Protein AF-A0A1F2QM36-F1 (afdb_monomer_lite)

Secondary structure (DSSP, 8-state):
--SHHHHTHHHHHHHH-SSHHHHHHHHHHTGGGS-GGG--HHHHHHHHHHHHHHHH-S-S-HHHHHHHHHHHHHHHHHSTHHHHHHHHHHHHHHHHHHHHHTTPPEEEEETTEEEEEEEETTTTEEEEEEE--------S---HHHHHHHHHHHHHHHHHHHGGGEEE-TTT--EEE--TT--SSSHHHHHHHHHHHHHHH-HHHHHHHHHHHHHHHHHHHH-TT-------------

Foldseek 3Di:
DQDPLVVCLVVLCVCCDQDLLSVQQCLQPPLLPDPLVPDDDVRLVNSLSSLQLLLQRPDPDPVSSVVSSVVVVVQCVVDVLSSVCSVLLNVLSNVQQVCLLVQHWRWQDQPFWIKIKGADPVLQFIAIDTDDDDDDDPPDDDDSSVSSNSSSVSCCVSCNVQRRQFGAAPQPRGTGGDDPPDRHRDPVSVVVVVVVVVCVVCVVVVVVVVVVVVLVVCCVVPNVPDDDDDPDDDPPDD

Radius of gyration: 25.57 Å; chains: 1; bounding box: 72×45×66 Å

Sequence (238 aa):
MPEVAMRDLAGMIRRVGRTSKTQARWLVEQFARKDVFGLFGEELTRAGWELAVFLAADTDDDKLLMKRLAGLRRVARRSNVINIVCDECWRPVTNGLKNMVGKRGWRVWIPESAFIGRWSDTSRTFSWRAEEEGPWDFSGGFDRGQFVDMFHRRIYETLGKEASRLRICLECRRPFIANGRQQYCRRACSQTRRTRDWRRRHPAKVRTARRAAYERQMQKQHGAKVKVQRRSGESVVQ

Structure (mmCIF, N/CA/C/O backbone):
data_AF-A0A1F2QM36-F1
#
_entry.id   AF-A0A1F2QM36-F1
#
loop_
_atom_site.group_PDB
_atom_site.id
_atom_site.type_symbol
_atom_site.label_atom_id
_atom_site.label_alt_id
_atom_site.label_comp_id
_atom_site.label_asym_id
_atom_site.label_entity_id
_atom_site.label_seq_id
_atom_site.pdbx_PDB_ins_code
_atom_site.Cartn_x
_atom_site.Cartn_y
_atom_site.Cartn_z
_atom_site.occupancy
_atom_site.B_iso_or_equiv
_atom_site.auth_seq_id
_atom_site.auth_comp_id
_atom_site.auth_asym_id
_atom_site.auth_atom_id
_atom_site.pdbx_PDB_model_num
ATOM 1 N N . MET A 1 1 ? 1.676 17.601 -24.522 1.00 53.75 1 MET A N 1
ATOM 2 C CA . MET A 1 1 ? 1.684 17.964 -23.085 1.00 53.75 1 MET A CA 1
ATOM 3 C C . MET A 1 1 ? 2.502 16.961 -22.267 1.00 53.75 1 MET A C 1
ATOM 5 O O . MET A 1 1 ? 2.153 15.789 -22.306 1.00 53.75 1 MET A O 1
ATOM 9 N N . PRO A 1 2 ? 3.622 17.363 -21.618 1.00 51.28 2 PRO A N 1
ATOM 10 C CA . PRO A 1 2 ? 4.131 16.631 -20.440 1.00 51.28 2 PRO A CA 1
ATOM 11 C C . PRO A 1 2 ? 4.951 17.488 -19.430 1.00 51.28 2 PRO A C 1
ATOM 13 O O . PRO A 1 2 ? 5.899 16.980 -18.835 1.00 51.28 2 PRO A O 1
ATOM 16 N N . GLU A 1 3 ? 4.688 18.790 -19.269 1.00 52.28 3 GLU A N 1
ATOM 17 C CA . GLU A 1 3 ? 5.466 19.635 -18.332 1.00 52.28 3 GLU A CA 1
ATOM 18 C C . GLU A 1 3 ? 4.878 19.705 -16.922 1.00 52.28 3 GLU A C 1
ATOM 20 O O . GLU A 1 3 ? 5.629 19.678 -15.951 1.00 52.28 3 GLU A O 1
ATOM 25 N N . VAL A 1 4 ? 3.550 19.724 -16.786 1.00 52.81 4 VAL A N 1
ATOM 26 C CA . VAL A 1 4 ? 2.881 19.910 -15.487 1.00 52.81 4 VAL A CA 1
ATOM 27 C C . VAL A 1 4 ? 3.151 18.744 -14.530 1.00 52.81 4 VAL A C 1
ATOM 29 O O . VAL A 1 4 ? 3.488 18.970 -13.372 1.00 52.81 4 VAL A O 1
ATOM 32 N N . ALA A 1 5 ? 3.116 17.498 -15.014 1.00 56.56 5 ALA A N 1
ATOM 33 C CA . ALA A 1 5 ? 3.452 16.336 -14.189 1.00 56.56 5 ALA A CA 1
ATOM 34 C C . ALA A 1 5 ? 4.926 16.351 -13.740 1.00 56.56 5 ALA A C 1
ATOM 36 O O . ALA A 1 5 ? 5.227 16.041 -12.594 1.00 56.56 5 ALA A O 1
ATOM 37 N N . MET A 1 6 ? 5.851 16.794 -14.595 1.00 61.72 6 MET A N 1
ATOM 38 C CA . MET A 1 6 ? 7.275 16.857 -14.246 1.00 61.72 6 MET A CA 1
ATOM 39 C C . MET A 1 6 ? 7.594 17.942 -13.207 1.00 61.72 6 MET A C 1
ATOM 41 O O . MET A 1 6 ? 8.576 17.796 -12.481 1.00 61.72 6 MET A O 1
ATOM 45 N N . ARG A 1 7 ? 6.760 18.986 -13.074 1.00 71.00 7 ARG A N 1
ATOM 46 C CA . ARG A 1 7 ? 6.908 19.999 -12.010 1.00 71.00 7 ARG A CA 1
ATOM 47 C C . ARG A 1 7 ? 6.762 19.399 -10.602 1.00 71.00 7 ARG A C 1
ATOM 49 O O . ARG A 1 7 ? 7.389 19.901 -9.678 1.00 71.00 7 ARG A O 1
ATOM 56 N N . ASP A 1 8 ? 6.013 18.301 -10.444 1.00 80.56 8 ASP A N 1
ATOM 57 C CA . ASP A 1 8 ? 5.855 17.566 -9.171 1.00 80.56 8 ASP A CA 1
ATOM 58 C C . ASP A 1 8 ? 6.744 16.306 -9.087 1.00 80.56 8 ASP A C 1
ATOM 60 O O . ASP A 1 8 ? 6.518 15.429 -8.251 1.00 80.56 8 ASP A O 1
ATOM 64 N N . LEU A 1 9 ? 7.777 16.169 -9.929 1.00 79.94 9 LEU A N 1
ATOM 65 C CA . LEU A 1 9 ? 8.621 14.966 -9.929 1.00 79.94 9 LEU A CA 1
ATOM 66 C C . LEU A 1 9 ? 9.250 14.698 -8.550 1.00 79.94 9 LEU A C 1
ATOM 68 O O . LEU A 1 9 ? 9.268 13.560 -8.082 1.00 79.94 9 LEU A O 1
ATOM 72 N N . ALA A 1 10 ? 9.713 15.744 -7.862 1.00 84.12 10 ALA A N 1
ATOM 73 C CA . ALA A 1 10 ? 10.262 15.620 -6.513 1.00 84.12 10 ALA A CA 1
ATOM 74 C C . ALA A 1 10 ? 9.219 15.094 -5.506 1.00 84.12 10 ALA A C 1
ATOM 76 O O . ALA A 1 10 ? 9.542 14.282 -4.633 1.00 84.12 10 ALA A O 1
ATOM 77 N N . GLY A 1 11 ? 7.958 15.517 -5.641 1.00 88.94 11 GLY A N 1
ATOM 78 C CA . GLY A 1 11 ? 6.845 15.010 -4.845 1.00 88.94 11 GLY A CA 1
ATOM 79 C C . GLY A 1 11 ? 6.539 13.54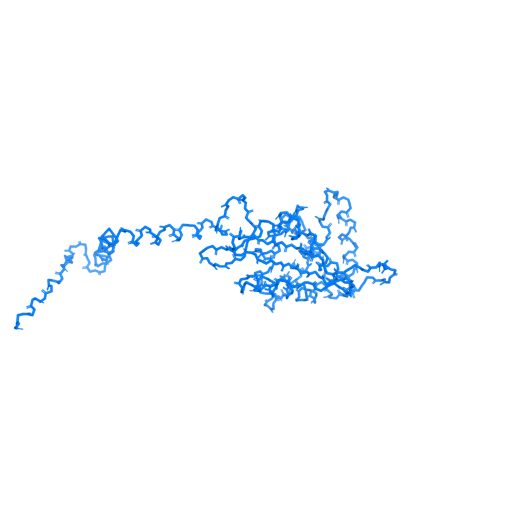5 -5.150 1.00 88.94 11 GLY A C 1
ATOM 80 O O . GLY A 1 11 ? 6.349 12.759 -4.221 1.00 88.94 11 GLY A O 1
ATOM 81 N N . MET A 1 12 ? 6.576 13.142 -6.423 1.00 88.62 12 MET A N 1
ATOM 82 C CA . MET A 1 12 ? 6.400 11.742 -6.832 1.00 88.62 12 MET A CA 1
ATOM 83 C C . MET A 1 12 ? 7.509 10.841 -6.286 1.00 88.62 12 MET A C 1
ATOM 85 O O . MET A 1 12 ? 7.206 9.817 -5.678 1.00 88.62 12 MET A O 1
ATOM 89 N N . ILE A 1 13 ? 8.777 11.251 -6.405 1.00 88.62 13 ILE A N 1
ATOM 90 C CA . ILE A 1 13 ? 9.924 10.532 -5.824 1.00 88.62 13 ILE A CA 1
ATOM 91 C C . ILE A 1 13 ? 9.746 10.370 -4.314 1.00 88.62 13 ILE A C 1
ATOM 93 O O . ILE A 1 13 ? 9.962 9.285 -3.779 1.00 88.62 13 ILE A O 1
ATOM 97 N N . ARG A 1 14 ? 9.291 11.417 -3.617 1.00 90.81 14 ARG A N 1
ATOM 98 C CA . ARG A 1 14 ? 9.025 11.354 -2.174 1.00 90.81 14 ARG A CA 1
ATOM 99 C C . ARG A 1 14 ? 7.875 10.404 -1.823 1.00 90.81 14 ARG A C 1
ATOM 101 O O . ARG A 1 14 ? 7.963 9.703 -0.818 1.00 90.81 14 ARG A O 1
ATOM 108 N N . ARG A 1 15 ? 6.798 10.385 -2.619 1.00 91.88 15 ARG A N 1
ATOM 109 C CA . ARG A 1 15 ? 5.622 9.522 -2.394 1.00 91.88 15 ARG A CA 1
ATOM 110 C C . ARG A 1 15 ? 5.916 8.046 -2.655 1.00 91.88 15 ARG A C 1
ATOM 112 O O . ARG A 1 15 ? 5.4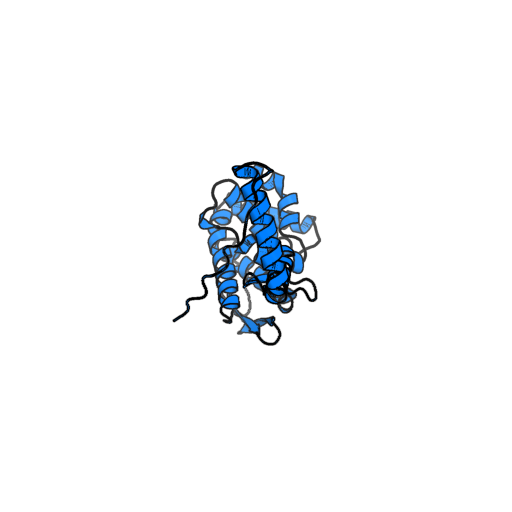73 7.208 -1.868 1.00 91.88 15 ARG A O 1
ATOM 119 N N . VAL A 1 16 ? 6.631 7.747 -3.739 1.00 93.00 16 VAL A N 1
ATOM 120 C CA . VAL A 1 16 ? 7.028 6.383 -4.126 1.00 93.00 16 VAL A CA 1
ATOM 121 C C . VAL A 1 16 ? 8.137 5.864 -3.210 1.00 93.00 16 VAL A C 1
ATOM 123 O O . VAL A 1 16 ? 8.076 4.733 -2.729 1.00 93.00 16 VAL A O 1
ATOM 126 N N . GLY A 1 17 ? 9.111 6.720 -2.908 1.00 91.62 17 GLY A N 1
ATOM 127 C CA . GLY A 1 17 ? 10.283 6.386 -2.114 1.00 91.62 17 GLY A CA 1
ATOM 128 C C . GLY A 1 17 ? 11.378 5.671 -2.912 1.00 91.62 17 GLY A C 1
ATOM 129 O O . GLY A 1 17 ? 11.181 5.234 -4.047 1.00 91.62 17 GLY A O 1
ATOM 130 N N . ARG A 1 18 ? 12.559 5.572 -2.295 1.00 87.69 18 ARG A N 1
ATOM 131 C CA . ARG A 1 18 ? 13.783 5.006 -2.901 1.00 87.69 18 ARG A CA 1
ATOM 132 C C . ARG A 1 18 ? 14.191 3.652 -2.333 1.00 87.69 18 ARG A C 1
ATOM 134 O O . ARG A 1 18 ? 15.013 2.951 -2.899 1.00 87.69 18 ARG A O 1
ATOM 141 N N . THR A 1 19 ? 13.614 3.268 -1.199 1.00 90.25 19 THR A N 1
ATOM 142 C CA . THR A 1 19 ? 13.959 2.014 -0.524 1.00 90.25 19 THR A CA 1
ATOM 143 C C . THR A 1 19 ? 12.908 0.956 -0.813 1.00 90.25 19 THR A C 1
ATOM 145 O O . THR A 1 19 ? 11.727 1.287 -0.933 1.00 90.25 19 THR A O 1
ATOM 148 N N . SER A 1 20 ? 13.295 -0.323 -0.819 1.00 91.31 20 SER A N 1
ATOM 149 C CA . SER A 1 20 ? 12.358 -1.450 -0.980 1.00 91.31 20 SER A CA 1
ATOM 150 C C . SER A 1 20 ? 11.159 -1.329 -0.038 1.00 91.31 20 SER A C 1
ATOM 152 O O . SER A 1 20 ? 10.017 -1.485 -0.454 1.00 91.31 20 SER A O 1
ATOM 154 N N . LYS A 1 21 ? 11.394 -0.933 1.219 1.00 93.38 21 LYS A N 1
ATOM 155 C CA . LYS A 1 21 ? 10.342 -0.705 2.219 1.00 93.38 21 LYS A CA 1
ATOM 156 C C . LYS A 1 21 ? 9.366 0.403 1.826 1.00 93.38 21 LYS A C 1
ATOM 158 O O . LYS A 1 21 ? 8.158 0.236 1.987 1.00 93.38 21 LYS A O 1
ATOM 163 N N . THR A 1 22 ? 9.865 1.562 1.394 1.00 94.00 22 THR A N 1
ATOM 164 C CA . THR A 1 22 ? 8.998 2.701 1.036 1.00 94.00 22 THR A CA 1
ATOM 165 C C . THR A 1 22 ? 8.234 2.424 -0.254 1.00 94.00 22 THR A C 1
ATOM 167 O O . THR A 1 22 ? 7.026 2.648 -0.293 1.00 94.00 22 THR A O 1
ATOM 170 N N . GLN A 1 23 ? 8.885 1.786 -1.221 1.00 94.81 23 GLN A N 1
ATOM 171 C CA . GLN A 1 23 ? 8.279 1.340 -2.471 1.00 94.81 23 GLN A CA 1
ATOM 172 C C . GLN A 1 23 ? 7.220 0.259 -2.258 1.00 94.81 23 GLN A C 1
ATOM 174 O O . GLN A 1 23 ? 6.117 0.376 -2.783 1.00 94.81 23 GLN A O 1
ATOM 179 N N . ALA A 1 24 ? 7.481 -0.739 -1.409 1.00 94.56 24 ALA A N 1
ATOM 180 C CA . ALA A 1 24 ? 6.490 -1.747 -1.037 1.00 94.56 24 ALA A CA 1
ATOM 181 C C . ALA A 1 24 ? 5.269 -1.110 -0.353 1.00 94.56 24 ALA A C 1
ATOM 183 O O . ALA A 1 24 ? 4.129 -1.506 -0.602 1.00 94.56 24 ALA A O 1
ATOM 184 N N . ARG A 1 25 ? 5.483 -0.086 0.489 1.00 95.69 25 ARG A N 1
ATOM 185 C CA . ARG A 1 25 ? 4.387 0.679 1.102 1.00 95.69 25 ARG A CA 1
ATOM 186 C C . ARG A 1 25 ? 3.596 1.456 0.068 1.00 95.69 25 ARG A C 1
ATOM 188 O O . ARG A 1 25 ? 2.371 1.414 0.117 1.00 95.69 25 ARG A O 1
ATOM 195 N N . TRP A 1 26 ? 4.257 2.157 -0.845 1.00 95.88 26 TRP A N 1
ATOM 196 C CA . TRP A 1 26 ? 3.575 2.850 -1.932 1.00 95.88 26 TRP A CA 1
ATOM 197 C C . TRP A 1 26 ? 2.748 1.863 -2.767 1.00 95.88 26 TRP A C 1
ATOM 199 O O . TRP A 1 26 ? 1.544 2.069 -2.921 1.00 95.88 26 TRP A O 1
ATOM 209 N N . LEU A 1 27 ? 3.343 0.742 -3.179 1.00 94.94 27 LEU A N 1
ATOM 210 C CA . LEU A 1 27 ? 2.704 -0.288 -3.996 1.00 94.94 27 LEU A CA 1
ATOM 211 C C . LEU A 1 27 ? 1.439 -0.852 -3.324 1.00 94.94 27 LEU A C 1
ATOM 213 O O . LEU A 1 27 ? 0.357 -0.843 -3.908 1.00 94.94 27 LEU A O 1
ATOM 217 N N . VAL A 1 28 ? 1.555 -1.300 -2.070 1.00 94.69 28 VAL A N 1
ATOM 218 C CA . VAL A 1 28 ? 0.479 -2.004 -1.346 1.00 94.69 28 VAL A CA 1
ATOM 219 C C . VAL A 1 28 ? -0.545 -1.050 -0.730 1.00 94.69 28 VAL A C 1
ATOM 221 O O . VAL A 1 28 ? -1.737 -1.358 -0.650 1.00 94.69 28 VAL A O 1
ATOM 224 N N . GLU A 1 29 ? -0.099 0.099 -0.222 1.00 94.69 29 GLU A N 1
ATOM 225 C CA . GLU A 1 29 ? -0.938 0.979 0.592 1.00 94.69 29 GLU A CA 1
ATOM 226 C C . GLU A 1 29 ? -1.482 2.198 -0.149 1.00 94.69 29 GLU A C 1
ATOM 228 O O . GLU A 1 29 ? -2.443 2.794 0.355 1.00 94.69 29 GLU A O 1
ATOM 233 N N . GLN A 1 30 ? -0.897 2.564 -1.293 1.00 93.50 30 GLN A N 1
ATOM 234 C CA . GLN A 1 30 ? -1.308 3.713 -2.100 1.00 93.50 30 GLN A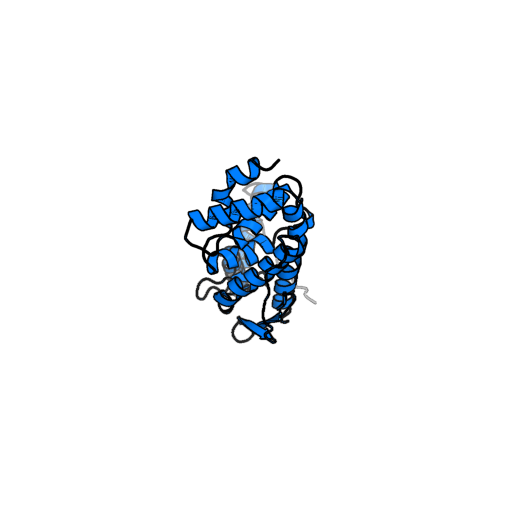 CA 1
ATOM 235 C C . GLN A 1 30 ? -1.749 3.266 -3.494 1.00 93.50 30 GLN A C 1
ATOM 237 O O . GLN A 1 30 ? -2.938 3.339 -3.784 1.00 93.50 30 GLN A O 1
ATOM 242 N N . PHE A 1 31 ? -0.832 2.745 -4.314 1.00 92.94 31 PHE A N 1
ATOM 243 C CA . PHE A 1 31 ? -1.082 2.376 -5.709 1.00 92.94 31 PHE A CA 1
ATOM 244 C C . PHE A 1 31 ? -2.230 1.371 -5.852 1.00 92.94 31 PHE A C 1
ATOM 246 O O . PHE A 1 31 ? -3.233 1.672 -6.492 1.00 92.94 31 PHE A O 1
ATOM 253 N N . ALA A 1 32 ? -2.162 0.242 -5.141 1.00 92.06 32 ALA A N 1
ATOM 254 C CA . ALA A 1 32 ? -3.201 -0.791 -5.171 1.00 92.06 32 ALA A CA 1
ATOM 255 C C . ALA A 1 32 ? -4.570 -0.347 -4.621 1.00 92.06 32 ALA A C 1
ATOM 257 O O . ALA A 1 32 ? -5.552 -1.079 -4.722 1.00 92.06 32 ALA A O 1
ATOM 258 N N . ARG A 1 33 ? -4.636 0.817 -3.963 1.00 90.00 33 ARG A N 1
ATOM 259 C CA . ARG A 1 33 ? -5.876 1.374 -3.406 1.00 90.00 33 ARG A CA 1
ATOM 260 C C . ARG A 1 33 ? -6.465 2.488 -4.262 1.00 90.00 33 ARG A C 1
ATOM 262 O O . ARG A 1 33 ? -7.555 2.948 -3.931 1.00 90.00 33 ARG A O 1
ATOM 269 N N . LYS A 1 34 ? -5.757 2.941 -5.301 1.00 89.00 34 LYS A N 1
ATOM 270 C CA . LYS A 1 34 ? -6.300 3.904 -6.259 1.00 89.00 34 LYS A CA 1
ATOM 271 C C . LYS A 1 34 ? -7.389 3.230 -7.086 1.00 89.00 34 LYS A C 1
ATOM 273 O O . LYS A 1 34 ? -7.242 2.065 -7.453 1.00 89.00 34 LYS A O 1
ATOM 278 N N . ASP A 1 35 ? -8.444 3.976 -7.379 1.00 86.25 35 ASP A N 1
ATOM 279 C CA . ASP A 1 35 ? -9.407 3.606 -8.408 1.00 86.25 35 ASP A CA 1
ATOM 280 C C . ASP A 1 35 ? -8.845 4.032 -9.765 1.00 86.25 35 ASP A C 1
ATOM 282 O O . ASP A 1 35 ? -9.055 5.157 -10.200 1.00 86.25 35 ASP A O 1
ATOM 286 N N . VAL A 1 36 ? -8.047 3.158 -10.383 1.00 83.06 36 VAL A N 1
ATOM 287 C CA . VAL A 1 36 ? -7.350 3.469 -11.642 1.00 83.06 36 VAL A CA 1
ATOM 288 C C . VAL A 1 36 ? -8.324 3.644 -12.811 1.00 83.06 36 VAL A C 1
ATOM 290 O O . VAL A 1 36 ? -8.016 4.397 -13.728 1.00 83.06 36 VAL A O 1
ATOM 293 N N . PHE A 1 37 ? -9.512 3.035 -12.755 1.00 81.56 37 PHE A N 1
ATOM 294 C CA . PHE A 1 37 ? -10.542 3.184 -13.790 1.00 81.56 37 PHE A CA 1
ATOM 295 C C . PHE A 1 37 ? -11.262 4.534 -13.725 1.00 81.56 37 PHE A C 1
ATOM 297 O O . PHE A 1 37 ? -11.786 4.994 -14.734 1.00 81.56 37 PHE A O 1
ATOM 304 N N . GLY A 1 38 ? -11.276 5.166 -12.549 1.00 84.94 38 GLY A N 1
ATOM 305 C CA . GLY A 1 38 ? -11.830 6.501 -12.343 1.00 84.94 38 GLY A CA 1
ATOM 306 C C . GLY A 1 38 ? -10.836 7.646 -12.561 1.00 84.94 38 GLY A C 1
ATOM 307 O O . GLY A 1 38 ? -11.212 8.800 -12.369 1.00 84.94 38 GLY A O 1
ATOM 308 N N . LEU A 1 39 ? -9.573 7.365 -12.916 1.00 84.56 39 LEU A N 1
ATOM 309 C CA . LEU A 1 39 ? -8.566 8.409 -13.135 1.00 84.56 39 LEU A CA 1
ATOM 310 C C . LEU A 1 39 ? -8.644 8.971 -14.553 1.00 84.56 39 LEU A C 1
ATOM 312 O O . LEU A 1 39 ? -8.584 8.233 -15.534 1.00 84.56 39 LEU A O 1
ATOM 316 N N . PHE A 1 40 ? -8.635 10.298 -14.659 1.00 82.75 40 PHE A N 1
ATOM 317 C CA . PHE A 1 40 ? -8.624 11.002 -15.940 1.00 82.75 40 PHE A CA 1
ATOM 318 C C . PHE A 1 40 ? -7.628 12.168 -15.933 1.00 82.75 40 PHE A C 1
ATOM 320 O O . PHE A 1 40 ? -7.156 12.612 -14.883 1.00 82.75 40 PHE A O 1
ATOM 327 N N . GLY A 1 41 ? -7.276 12.653 -17.127 1.00 81.38 41 GLY A N 1
ATOM 328 C CA . G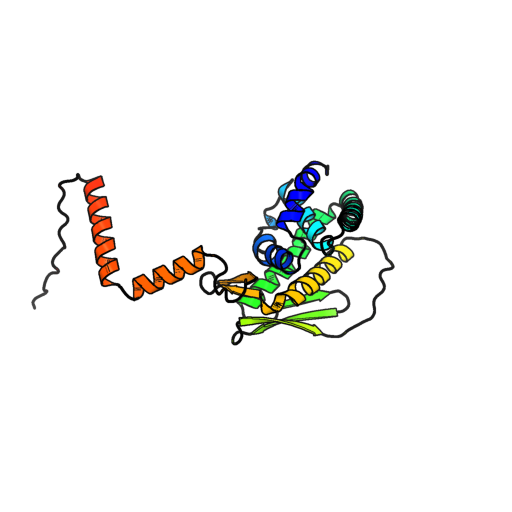LY A 1 41 ? -6.457 13.854 -17.313 1.00 81.38 41 GLY A CA 1
ATOM 329 C C . GLY A 1 41 ? -5.131 13.839 -16.540 1.00 81.38 41 GLY A C 1
ATOM 330 O O . GLY A 1 41 ? -4.294 12.943 -16.699 1.00 81.38 41 GLY A O 1
ATOM 331 N N . GLU A 1 42 ? -4.922 14.859 -15.706 1.00 80.75 42 GLU A N 1
ATOM 332 C CA . GLU A 1 42 ? -3.691 15.020 -14.925 1.00 80.75 42 GLU A CA 1
ATOM 333 C C . GLU A 1 42 ? -3.500 13.941 -13.856 1.00 80.75 42 GLU A C 1
ATOM 335 O O . GLU A 1 42 ? -2.361 13.593 -13.541 1.00 80.75 42 GLU A O 1
ATOM 340 N N . GLU A 1 43 ? -4.579 13.387 -13.300 1.00 83.69 43 GLU A N 1
ATOM 341 C CA . GLU A 1 43 ? -4.483 12.371 -12.250 1.00 83.69 43 GLU A CA 1
ATOM 342 C C . GLU A 1 43 ? -3.989 11.036 -12.802 1.00 83.69 43 GLU A C 1
ATOM 344 O O . GLU A 1 43 ? -3.110 10.410 -12.200 1.00 83.69 43 GLU A O 1
ATOM 349 N N . LEU A 1 44 ? -4.495 10.645 -13.976 1.00 81.06 44 LEU A N 1
ATOM 350 C CA . LEU A 1 44 ? -4.021 9.468 -14.704 1.00 81.06 44 LEU A CA 1
ATOM 351 C C . LEU A 1 44 ? -2.555 9.649 -15.115 1.00 81.06 44 LEU A C 1
ATOM 353 O O . LEU A 1 44 ? -1.717 8.793 -14.833 1.00 81.06 44 LEU A O 1
ATOM 357 N N . THR A 1 45 ? -2.223 10.827 -15.651 1.00 79.50 45 THR A N 1
ATOM 358 C CA . THR A 1 45 ? -0.845 11.183 -16.016 1.00 79.50 45 THR A CA 1
ATOM 359 C C . THR A 1 45 ? 0.091 11.092 -14.806 1.00 79.50 45 THR A C 1
ATOM 361 O O . THR A 1 45 ? 1.166 10.499 -14.885 1.00 79.50 45 THR A O 1
ATOM 364 N N . ARG A 1 46 ? -0.311 11.641 -13.653 1.00 83.69 46 ARG A N 1
ATOM 365 C CA . ARG A 1 46 ? 0.458 11.576 -12.402 1.00 83.69 46 ARG A CA 1
ATOM 366 C C . ARG A 1 46 ? 0.639 10.137 -11.925 1.00 83.69 46 ARG A C 1
ATOM 368 O O . ARG A 1 46 ? 1.742 9.780 -11.525 1.00 83.69 46 ARG A O 1
ATOM 375 N N . ALA A 1 47 ? -0.411 9.317 -11.957 1.00 85.50 47 ALA A N 1
ATOM 376 C CA . ALA A 1 47 ? -0.327 7.914 -11.556 1.00 85.50 47 ALA A CA 1
ATOM 377 C C . ALA A 1 47 ? 0.661 7.131 -12.431 1.00 85.50 47 ALA A C 1
ATOM 379 O O . ALA A 1 47 ? 1.469 6.362 -11.907 1.00 85.50 47 ALA A O 1
ATOM 380 N N . GLY A 1 48 ? 0.656 7.386 -13.736 1.00 83.81 48 GLY A N 1
ATOM 381 C CA . GLY A 1 48 ? 1.604 6.778 -14.655 1.00 83.81 48 GLY A CA 1
ATOM 382 C C . GLY A 1 48 ? 3.053 7.246 -14.449 1.00 83.81 48 GLY A C 1
ATOM 383 O O . GLY A 1 48 ? 3.983 6.442 -14.526 1.00 83.81 48 GLY A O 1
ATOM 384 N N . TRP A 1 49 ? 3.277 8.514 -14.094 1.00 84.19 49 TRP A N 1
ATOM 385 C CA . TRP A 1 49 ? 4.614 8.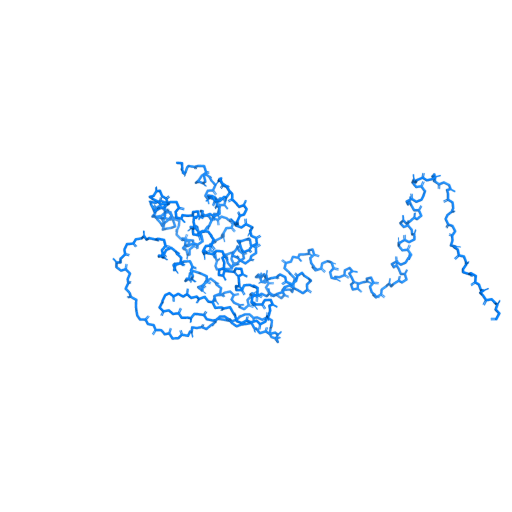985 -13.711 1.00 84.19 49 TRP A CA 1
ATOM 386 C C . TRP A 1 49 ? 5.089 8.429 -12.364 1.00 84.19 49 TRP A C 1
ATOM 388 O O . TRP A 1 49 ? 6.272 8.131 -12.222 1.00 84.19 49 TRP A O 1
ATOM 398 N N . GLU A 1 50 ? 4.199 8.226 -11.390 1.00 88.88 50 GLU A N 1
ATOM 399 C CA . GLU A 1 50 ? 4.546 7.521 -10.147 1.00 88.88 50 GLU A CA 1
ATOM 400 C C . GLU A 1 50 ? 4.975 6.071 -10.424 1.00 88.88 50 GLU A C 1
ATOM 402 O O . GLU A 1 50 ? 5.936 5.592 -9.825 1.00 88.88 50 GLU A O 1
ATOM 407 N N . LEU A 1 51 ? 4.328 5.401 -11.382 1.00 88.19 51 LEU A N 1
ATOM 408 C CA . LEU A 1 51 ? 4.750 4.098 -11.908 1.00 88.19 51 LEU A CA 1
ATOM 409 C C . LEU A 1 51 ? 6.152 4.160 -12.526 1.00 88.19 51 LEU A C 1
ATOM 411 O O . LEU A 1 51 ? 7.014 3.366 -12.161 1.00 88.19 51 LEU A O 1
ATOM 415 N N . ALA A 1 52 ? 6.417 5.134 -13.399 1.00 83.75 52 ALA A N 1
ATOM 416 C CA . ALA A 1 52 ? 7.743 5.325 -13.989 1.00 83.75 52 ALA A CA 1
ATOM 417 C C . ALA A 1 52 ? 8.829 5.570 -12.922 1.00 83.75 52 ALA A C 1
ATOM 419 O O . ALA A 1 52 ? 9.925 5.014 -13.005 1.00 83.75 52 ALA A O 1
ATOM 420 N N . VAL A 1 53 ? 8.519 6.356 -11.887 1.00 87.44 53 VAL A N 1
ATOM 421 C CA . VAL A 1 53 ? 9.404 6.562 -10.732 1.00 87.44 53 VAL A CA 1
ATOM 422 C C . VAL A 1 53 ? 9.636 5.253 -9.983 1.00 87.44 53 VAL A C 1
ATOM 424 O O . VAL A 1 53 ? 10.778 4.954 -9.655 1.00 87.44 53 VAL A O 1
ATOM 427 N N . PHE A 1 54 ? 8.601 4.449 -9.744 1.00 90.81 54 PHE A N 1
ATOM 428 C CA . PHE A 1 54 ? 8.737 3.147 -9.084 1.00 90.81 54 PHE A CA 1
ATOM 429 C C . PHE A 1 54 ? 9.667 2.189 -9.843 1.00 90.81 54 PHE A C 1
ATOM 431 O O . PHE A 1 54 ? 10.455 1.482 -9.211 1.00 90.81 54 PHE A O 1
ATOM 438 N N . LEU A 1 55 ? 9.628 2.208 -11.179 1.00 85.62 55 LEU A N 1
ATOM 439 C CA . LEU A 1 55 ? 10.546 1.431 -12.017 1.00 85.62 55 LEU A CA 1
ATOM 440 C C . LEU A 1 55 ? 11.982 1.967 -11.982 1.00 85.62 55 LEU A C 1
ATOM 442 O O . LEU A 1 55 ? 12.928 1.188 -12.032 1.00 85.62 55 LEU A O 1
ATOM 446 N N . ALA A 1 56 ? 12.158 3.288 -11.915 1.00 83.06 56 ALA A N 1
ATOM 447 C CA . ALA A 1 56 ? 13.472 3.918 -12.024 1.00 83.06 56 ALA A CA 1
ATOM 448 C C . ALA A 1 56 ? 14.217 4.066 -10.683 1.00 83.06 56 ALA A C 1
ATOM 450 O O . ALA A 1 56 ? 15.449 4.093 -10.681 1.00 83.06 56 ALA A O 1
ATOM 451 N N . ALA A 1 57 ? 13.495 4.182 -9.563 1.00 79.88 57 ALA A N 1
ATOM 452 C CA . ALA A 1 57 ? 14.009 4.578 -8.246 1.00 79.88 57 ALA A CA 1
ATOM 453 C C . ALA A 1 57 ? 14.603 3.426 -7.420 1.00 79.88 57 ALA A C 1
ATOM 455 O O . ALA A 1 57 ? 14.457 3.394 -6.201 1.00 79.88 57 ALA A O 1
ATOM 456 N N . ASP A 1 58 ? 15.267 2.466 -8.058 1.00 73.62 58 ASP A N 1
ATOM 457 C CA . ASP A 1 58 ? 15.991 1.394 -7.361 1.00 73.62 58 ASP A CA 1
ATOM 458 C C . ASP A 1 58 ? 17.424 1.761 -6.952 1.00 73.62 58 ASP A C 1
ATOM 460 O O . ASP A 1 58 ? 18.160 0.914 -6.449 1.00 73.62 58 ASP A O 1
ATOM 464 N N . THR A 1 59 ? 17.800 3.014 -7.196 1.00 72.69 59 THR A N 1
ATOM 465 C CA . THR A 1 59 ? 19.149 3.543 -7.060 1.00 72.69 59 THR A CA 1
ATOM 466 C C . THR A 1 59 ? 19.138 4.799 -6.197 1.00 72.69 59 THR A C 1
ATOM 468 O O . THR A 1 59 ? 18.206 5.607 -6.264 1.00 72.69 59 THR A O 1
ATOM 471 N N . ASP A 1 60 ? 20.196 4.969 -5.406 1.00 75.69 60 ASP A N 1
ATOM 472 C CA . ASP A 1 60 ? 20.453 6.199 -4.655 1.00 75.69 60 ASP A CA 1
ATOM 473 C C . ASP A 1 60 ? 21.176 7.264 -5.507 1.00 75.69 60 ASP A C 1
ATOM 475 O O . ASP A 1 60 ? 21.281 8.413 -5.082 1.00 75.69 60 ASP A O 1
ATOM 479 N N . ASP A 1 61 ? 21.625 6.920 -6.723 1.00 81.56 61 ASP A N 1
ATOM 480 C CA . ASP A 1 61 ? 22.267 7.851 -7.657 1.00 81.56 61 ASP A CA 1
ATOM 481 C C . ASP A 1 61 ? 21.225 8.683 -8.424 1.00 81.56 61 ASP A C 1
ATOM 483 O O . ASP A 1 61 ? 20.547 8.213 -9.345 1.00 81.56 61 ASP A O 1
ATOM 487 N N . ASP A 1 62 ? 21.141 9.966 -8.069 1.00 80.25 62 ASP A N 1
ATOM 488 C CA . ASP A 1 62 ? 20.258 10.943 -8.707 1.00 80.25 62 ASP A CA 1
ATOM 489 C C . ASP A 1 62 ? 20.518 11.106 -10.207 1.00 80.25 62 ASP A C 1
ATOM 491 O O . ASP A 1 62 ? 19.570 11.265 -10.982 1.00 80.25 62 ASP A O 1
ATOM 495 N N . LYS A 1 63 ? 21.777 11.038 -10.656 1.00 80.12 63 LYS A N 1
ATOM 496 C CA . LYS A 1 63 ? 22.105 11.164 -12.083 1.00 80.12 63 LYS A CA 1
ATOM 497 C C . LYS A 1 63 ? 21.571 9.961 -12.849 1.00 80.12 63 LYS A C 1
ATOM 499 O O . LYS A 1 63 ? 20.974 10.129 -13.917 1.00 80.12 63 LYS A O 1
ATOM 504 N N . LEU A 1 64 ? 21.738 8.759 -12.298 1.00 76.69 64 LEU A N 1
ATOM 505 C CA . LEU A 1 64 ? 21.221 7.530 -12.897 1.00 76.69 64 LEU A CA 1
ATOM 506 C C . LEU A 1 64 ? 19.686 7.504 -12.906 1.00 76.69 64 LEU A C 1
ATOM 508 O O . LEU A 1 64 ? 19.088 7.173 -13.934 1.00 76.69 64 LEU A O 1
ATOM 512 N N . LEU A 1 65 ? 19.048 7.916 -11.808 1.00 79.56 65 LEU A N 1
ATOM 513 C CA . LEU A 1 65 ? 17.595 8.062 -11.715 1.00 79.56 65 LEU A CA 1
ATOM 514 C C . LEU A 1 65 ? 17.065 9.007 -12.801 1.00 79.56 65 LEU A C 1
ATOM 516 O O . LEU A 1 65 ? 16.165 8.643 -13.562 1.00 79.56 65 LEU A O 1
ATOM 520 N N . MET A 1 66 ? 17.652 10.200 -12.923 1.00 80.12 66 MET A N 1
ATOM 521 C CA . MET A 1 66 ? 17.232 11.190 -13.916 1.00 80.12 66 MET A CA 1
ATOM 522 C C . MET A 1 66 ? 17.481 10.708 -15.349 1.00 80.12 66 MET A C 1
ATOM 524 O O . MET A 1 66 ? 16.628 10.913 -16.216 1.00 80.12 66 MET A O 1
ATOM 528 N N . LYS A 1 67 ? 18.587 9.996 -15.604 1.00 80.31 67 LYS A N 1
ATOM 529 C CA . LYS A 1 67 ? 18.866 9.366 -16.905 1.00 80.31 67 LYS A CA 1
ATOM 530 C C . LYS A 1 67 ? 17.786 8.344 -17.280 1.00 80.31 67 LYS A C 1
ATOM 532 O O . LYS A 1 67 ? 17.298 8.359 -18.412 1.00 80.31 67 LYS A O 1
ATOM 537 N N . ARG A 1 68 ? 17.373 7.491 -16.338 1.00 81.50 68 ARG A N 1
ATOM 538 C CA . ARG A 1 68 ? 16.314 6.488 -16.552 1.00 81.50 68 ARG A CA 1
ATOM 539 C C . ARG A 1 68 ? 14.949 7.128 -16.769 1.00 81.50 68 ARG A C 1
ATOM 541 O O . ARG A 1 68 ? 14.265 6.784 -17.730 1.00 81.50 68 ARG A O 1
ATOM 548 N N . LEU A 1 69 ? 14.589 8.120 -15.954 1.00 77.88 69 LEU A N 1
ATOM 549 C CA . LEU A 1 69 ? 13.353 8.888 -16.128 1.00 77.88 69 LEU A CA 1
ATOM 550 C C . LEU A 1 69 ? 13.318 9.623 -17.475 1.00 77.88 69 LEU A C 1
ATOM 552 O O . LEU A 1 69 ? 12.273 9.669 -18.119 1.00 77.88 69 LEU A O 1
ATOM 556 N N . ALA A 1 70 ? 14.450 10.149 -17.951 1.00 76.06 70 ALA A N 1
ATOM 557 C CA . ALA A 1 70 ? 14.551 10.750 -19.281 1.00 76.06 70 ALA A CA 1
ATOM 558 C C . ALA A 1 70 ? 14.383 9.720 -20.415 1.00 76.06 70 ALA A C 1
ATOM 560 O O . ALA A 1 70 ? 13.837 10.052 -21.472 1.00 76.06 70 ALA A O 1
ATOM 561 N N . GLY A 1 71 ? 14.824 8.475 -20.206 1.00 73.38 71 GLY A N 1
ATOM 562 C CA . GLY A 1 71 ? 14.534 7.344 -21.092 1.00 73.38 71 GLY A CA 1
ATOM 563 C C . GLY A 1 71 ? 13.037 7.039 -21.147 1.00 73.38 71 GLY A C 1
ATOM 564 O O . GLY A 1 71 ? 12.438 7.097 -22.220 1.00 73.38 71 GLY A O 1
ATOM 565 N N . LEU A 1 72 ? 12.408 6.853 -19.983 1.00 71.19 72 LEU A N 1
ATOM 566 C CA . LEU A 1 72 ? 10.964 6.611 -19.859 1.00 71.19 72 LEU A CA 1
ATOM 567 C C . LEU A 1 72 ? 10.130 7.765 -20.440 1.00 71.19 72 LEU A C 1
ATOM 569 O O . LEU A 1 72 ? 9.116 7.536 -21.093 1.00 71.19 72 LEU A O 1
ATOM 573 N N . ARG A 1 73 ? 10.597 9.014 -20.307 1.00 69.06 73 ARG A N 1
ATOM 574 C CA . ARG A 1 73 ? 9.971 10.200 -20.917 1.00 69.06 73 ARG A CA 1
ATOM 575 C C . ARG A 1 73 ? 9.937 10.139 -22.439 1.00 69.06 73 ARG A C 1
ATOM 577 O O . ARG A 1 73 ? 8.969 10.602 -23.041 1.00 69.06 73 ARG A O 1
ATOM 584 N N . ARG A 1 74 ? 10.998 9.631 -23.075 1.00 67.00 74 ARG A N 1
ATOM 585 C CA . ARG A 1 74 ? 11.050 9.492 -24.539 1.00 67.00 74 ARG A CA 1
ATOM 586 C C . ARG A 1 74 ? 10.022 8.480 -25.032 1.00 67.00 74 ARG A C 1
ATOM 588 O O . ARG A 1 74 ? 9.383 8.731 -26.048 1.00 67.00 74 ARG A O 1
ATOM 595 N N . VAL A 1 75 ? 9.812 7.411 -24.272 1.00 61.78 75 VAL A N 1
ATOM 596 C CA . VAL A 1 75 ? 8.805 6.383 -24.560 1.00 61.78 75 VAL A CA 1
ATOM 597 C C . VAL A 1 75 ? 7.398 6.948 -24.366 1.00 61.78 75 VAL A C 1
ATOM 599 O O . VAL A 1 75 ? 6.567 6.879 -25.265 1.00 61.78 75 VAL A O 1
ATOM 602 N N . ALA A 1 76 ? 7.158 7.613 -23.235 1.00 62.34 76 ALA A N 1
ATOM 603 C CA . ALA A 1 76 ? 5.873 8.225 -22.898 1.00 62.34 76 ALA A CA 1
ATOM 604 C C . ALA A 1 76 ? 5.403 9.301 -23.889 1.00 62.34 76 ALA A C 1
ATOM 606 O O . ALA A 1 76 ? 4.213 9.569 -24.007 1.00 62.34 76 ALA A O 1
ATOM 607 N N . ARG A 1 77 ? 6.340 9.967 -24.577 1.00 61.06 77 ARG A N 1
ATOM 608 C CA . ARG A 1 77 ? 6.029 10.968 -25.608 1.00 61.06 77 ARG A CA 1
ATOM 609 C C . ARG A 1 77 ? 5.596 10.351 -26.932 1.00 61.06 77 ARG A C 1
ATOM 611 O O . ARG A 1 77 ? 4.864 11.003 -27.667 1.00 61.06 77 ARG A O 1
ATOM 618 N N . ARG A 1 78 ? 6.082 9.150 -27.250 1.00 54.81 78 ARG A N 1
ATOM 619 C CA . ARG A 1 78 ? 5.779 8.455 -28.510 1.00 54.81 78 ARG A CA 1
ATOM 620 C C . ARG A 1 78 ? 4.493 7.647 -28.430 1.00 54.81 78 ARG A C 1
ATOM 622 O O . ARG A 1 78 ? 3.872 7.390 -29.453 1.00 54.81 78 ARG A O 1
ATOM 629 N N . SER A 1 79 ? 4.075 7.311 -27.218 1.00 52.69 79 SER A N 1
ATOM 630 C CA . SER A 1 79 ? 2.967 6.406 -26.993 1.00 52.69 79 SER A CA 1
ATOM 631 C C . SER A 1 79 ? 2.261 6.839 -25.713 1.00 52.69 79 SER A C 1
ATOM 633 O O . SER A 1 79 ? 2.916 7.024 -24.689 1.00 52.69 79 SER A O 1
ATOM 635 N N . ASN A 1 80 ? 0.927 6.919 -25.705 1.00 62.19 80 ASN A N 1
ATOM 636 C CA . ASN A 1 80 ? 0.104 7.130 -24.496 1.00 62.19 80 ASN A CA 1
ATOM 637 C C . ASN A 1 80 ? 0.213 5.951 -23.481 1.00 62.19 80 ASN A C 1
ATOM 639 O O . ASN A 1 80 ? -0.658 5.730 -22.645 1.00 62.19 80 ASN A O 1
ATOM 643 N N . VAL A 1 81 ? 1.294 5.170 -23.583 1.00 60.34 81 VAL A N 1
ATOM 644 C CA . VAL A 1 81 ? 1.651 3.935 -22.883 1.00 60.34 81 VAL A CA 1
ATOM 645 C C . VAL A 1 81 ? 1.658 4.133 -21.381 1.00 60.34 81 VAL A C 1
ATOM 647 O O . VAL A 1 81 ? 1.138 3.284 -20.679 1.00 60.34 81 VAL A O 1
ATOM 650 N N . ILE A 1 82 ? 2.131 5.273 -20.874 1.00 62.50 82 ILE A N 1
ATOM 651 C CA . ILE A 1 82 ? 2.122 5.526 -19.427 1.00 62.50 82 ILE A CA 1
ATOM 652 C C . ILE A 1 82 ? 0.697 5.486 -18.841 1.00 62.50 82 ILE A C 1
ATOM 654 O O . ILE A 1 82 ? 0.511 4.981 -17.738 1.00 62.50 82 ILE A O 1
ATOM 658 N N . ASN A 1 83 ? -0.306 5.962 -19.584 1.00 66.19 83 ASN A N 1
ATOM 659 C CA . ASN A 1 83 ? -1.700 5.965 -19.138 1.00 66.19 83 ASN A CA 1
ATOM 660 C C . ASN A 1 83 ? -2.364 4.591 -19.323 1.00 66.19 83 ASN A C 1
ATOM 662 O O . ASN A 1 83 ? -3.130 4.153 -18.471 1.00 66.19 83 ASN A O 1
ATOM 666 N N . ILE A 1 84 ? -2.042 3.898 -20.417 1.00 62.56 84 ILE A N 1
ATOM 667 C CA . ILE A 1 84 ? -2.601 2.579 -20.753 1.00 62.56 84 ILE A CA 1
ATOM 668 C C . ILE A 1 84 ? -2.065 1.491 -19.810 1.00 62.56 84 ILE A C 1
ATOM 670 O O . ILE A 1 84 ? -2.805 0.615 -19.370 1.00 62.56 84 ILE A O 1
ATOM 674 N N . VAL A 1 85 ? -0.786 1.576 -19.453 1.00 71.00 85 VAL A N 1
ATOM 675 C CA . VAL A 1 85 ? -0.106 0.562 -18.643 1.00 71.00 85 VAL A CA 1
ATOM 676 C C . VAL A 1 85 ? -0.463 0.679 -17.155 1.00 71.00 85 VAL A C 1
ATOM 678 O O . VAL A 1 85 ? -0.259 -0.263 -16.395 1.00 71.00 85 VAL A O 1
ATOM 681 N N . CYS A 1 86 ? -1.093 1.778 -16.718 1.00 75.44 86 CYS A N 1
ATOM 682 C CA . CYS A 1 86 ? -1.613 1.883 -15.355 1.00 75.44 86 CYS A CA 1
ATOM 683 C C . CYS A 1 86 ? -2.589 0.751 -15.003 1.00 75.44 86 CYS A C 1
ATOM 685 O O . CYS A 1 86 ? -2.464 0.200 -13.912 1.00 75.44 86 CYS A O 1
ATOM 687 N N . ASP A 1 87 ? -3.522 0.386 -15.891 1.00 79.44 87 ASP A N 1
ATOM 688 C CA . ASP A 1 87 ? -4.467 -0.716 -15.633 1.00 79.44 87 ASP A CA 1
ATOM 689 C C . ASP A 1 87 ? -3.743 -2.072 -15.583 1.00 79.44 87 ASP A C 1
ATOM 691 O O . ASP A 1 87 ? -3.896 -2.842 -14.629 1.00 79.44 87 ASP A O 1
ATOM 695 N N . GLU A 1 88 ? -2.881 -2.328 -16.569 1.00 80.38 88 GLU A N 1
ATOM 696 C CA . GLU A 1 88 ? -2.112 -3.574 -16.684 1.00 80.38 88 GLU A CA 1
ATOM 697 C C . GLU A 1 88 ? -1.169 -3.793 -15.505 1.00 80.38 88 GLU A C 1
ATOM 699 O O . GLU A 1 88 ? -1.014 -4.918 -15.046 1.00 80.38 88 GLU A O 1
ATOM 704 N N . CYS A 1 89 ? -0.600 -2.724 -14.951 1.00 86.38 89 CYS A N 1
ATOM 705 C CA . CYS A 1 89 ? 0.200 -2.784 -13.735 1.00 86.38 89 CYS A CA 1
ATOM 706 C C . CYS A 1 89 ? -0.660 -2.857 -12.463 1.00 86.38 89 CYS A C 1
ATOM 708 O O . CYS A 1 89 ? -0.281 -3.470 -11.463 1.00 86.38 89 CYS A O 1
ATOM 710 N N . TRP A 1 90 ? -1.834 -2.233 -12.450 1.00 89.75 90 TRP A N 1
ATOM 711 C CA . TRP A 1 90 ? -2.683 -2.195 -11.262 1.00 89.75 90 TRP A CA 1
ATOM 712 C C . TRP A 1 90 ? -3.352 -3.542 -10.971 1.00 89.75 90 TRP A C 1
ATOM 714 O O . TRP A 1 90 ? -3.354 -3.990 -9.817 1.00 89.75 90 TRP A O 1
ATOM 724 N N . ARG A 1 91 ? -3.887 -4.222 -11.994 1.00 87.75 91 ARG A N 1
ATOM 725 C CA . ARG A 1 91 ? -4.626 -5.491 -11.834 1.00 87.75 91 ARG A CA 1
ATOM 726 C C . ARG A 1 91 ? -3.816 -6.602 -11.151 1.00 87.75 91 ARG A C 1
ATOM 728 O O . ARG A 1 91 ? -4.346 -7.198 -10.211 1.00 87.75 91 ARG A O 1
ATOM 735 N N . PRO A 1 92 ? -2.560 -6.896 -11.539 1.00 85.81 92 PRO A N 1
ATOM 736 C CA . PRO A 1 92 ? -1.744 -7.923 -10.892 1.00 85.81 92 PRO A CA 1
ATOM 737 C C . PRO A 1 92 ? -1.542 -7.652 -9.402 1.00 85.81 92 PRO A C 1
ATOM 739 O O . PRO A 1 92 ? -1.628 -8.571 -8.585 1.00 85.81 92 PRO A O 1
ATOM 742 N N . VAL A 1 93 ? -1.335 -6.383 -9.029 1.00 89.50 93 VAL A N 1
ATOM 743 C CA . VAL A 1 93 ? -1.160 -5.992 -7.627 1.00 89.50 93 VAL A CA 1
ATOM 744 C C . VAL A 1 93 ? -2.454 -6.183 -6.853 1.00 89.50 93 VAL A C 1
ATOM 746 O O . VAL A 1 93 ? -2.462 -6.822 -5.802 1.00 89.50 93 VAL A O 1
ATOM 749 N N . THR A 1 94 ? -3.574 -5.667 -7.356 1.00 90.31 94 THR A N 1
ATOM 750 C CA . THR A 1 94 ? -4.842 -5.742 -6.623 1.00 90.31 94 THR A CA 1
ATOM 751 C C . THR A 1 94 ? -5.388 -7.158 -6.530 1.00 90.31 94 THR A C 1
ATOM 753 O O . THR A 1 94 ? -5.848 -7.556 -5.457 1.00 90.31 94 THR A O 1
ATOM 756 N N . ASN A 1 95 ? -5.281 -7.953 -7.594 1.00 87.94 95 ASN A N 1
ATOM 757 C CA . ASN A 1 95 ? -5.652 -9.366 -7.577 1.00 87.94 95 ASN A CA 1
ATOM 758 C C . ASN A 1 95 ? -4.762 -10.165 -6.624 1.00 87.94 95 ASN A C 1
ATOM 760 O O . ASN A 1 95 ? -5.268 -10.955 -5.828 1.00 87.94 95 ASN A O 1
ATOM 764 N N . GLY A 1 96 ? -3.456 -9.905 -6.628 1.00 85.38 96 GLY A N 1
ATOM 765 C CA . GLY A 1 96 ? -2.523 -10.503 -5.684 1.00 85.38 96 GLY A CA 1
ATOM 766 C C . GLY A 1 96 ? -2.852 -10.211 -4.223 1.00 85.38 96 GLY A C 1
ATOM 767 O O . GLY A 1 96 ? -2.929 -11.119 -3.391 1.00 85.38 96 GLY A O 1
ATOM 768 N N . LEU A 1 97 ? -3.148 -8.949 -3.913 1.00 88.56 97 LEU A N 1
ATOM 769 C CA . LEU A 1 97 ? -3.581 -8.533 -2.581 1.00 88.56 97 LEU A CA 1
ATOM 770 C C . LEU A 1 97 ? -4.924 -9.159 -2.174 1.00 88.56 97 LEU A C 1
ATOM 772 O O . LEU A 1 97 ? -5.072 -9.571 -1.021 1.00 88.56 97 LEU A O 1
ATOM 776 N N . LYS A 1 98 ? -5.890 -9.272 -3.096 1.00 87.88 98 LYS A N 1
ATOM 777 C CA . LYS A 1 98 ? -7.162 -9.980 -2.857 1.00 87.88 98 LYS A CA 1
ATOM 778 C C . LYS A 1 98 ? -6.928 -11.464 -2.573 1.00 87.88 98 LYS A C 1
ATOM 780 O O . LYS A 1 98 ? -7.489 -11.988 -1.611 1.00 87.88 98 LYS A O 1
ATOM 785 N N . ASN A 1 99 ? -6.065 -12.119 -3.348 1.00 85.69 99 ASN A N 1
ATOM 786 C CA . ASN A 1 99 ? -5.690 -13.515 -3.136 1.00 85.69 99 ASN A CA 1
ATOM 787 C C . ASN A 1 99 ? -5.075 -13.716 -1.752 1.00 85.69 99 ASN A C 1
ATOM 789 O O . ASN A 1 99 ? -5.507 -14.606 -1.024 1.00 85.69 99 ASN A O 1
ATOM 793 N N . MET A 1 100 ? -4.166 -12.832 -1.337 1.00 81.88 100 MET A N 1
ATOM 794 C CA . MET A 1 100 ? -3.583 -12.875 0.002 1.00 81.88 100 MET A CA 1
ATOM 795 C C . MET A 1 100 ? -4.654 -12.764 1.100 1.00 81.88 100 MET A C 1
ATOM 797 O O . MET A 1 100 ? -4.646 -13.543 2.053 1.00 81.88 100 MET A O 1
ATOM 801 N N . VAL A 1 101 ? -5.618 -11.842 0.963 1.00 84.31 101 VAL A N 1
ATOM 802 C CA . VAL A 1 101 ? -6.749 -11.716 1.907 1.00 84.31 101 VAL A CA 1
ATOM 803 C C . VAL A 1 101 ? -7.591 -12.995 1.952 1.00 84.31 101 VAL A C 1
ATOM 805 O O . VAL A 1 101 ? -8.011 -13.405 3.037 1.00 84.31 101 VAL A O 1
ATOM 808 N N . GLY A 1 102 ? -7.787 -13.636 0.799 1.00 82.12 102 GLY A N 1
ATOM 809 C CA . GLY A 1 102 ? -8.452 -14.929 0.643 1.00 82.12 102 GLY A CA 1
ATOM 810 C C . GLY A 1 102 ? -7.601 -16.149 1.015 1.00 82.12 102 GLY A C 1
ATOM 811 O O . GLY A 1 102 ? -8.042 -17.266 0.768 1.00 82.12 102 GLY A O 1
ATOM 812 N N . LYS A 1 103 ? -6.402 -15.959 1.592 1.00 81.62 103 LYS A N 1
ATOM 813 C CA . LYS A 1 103 ? -5.440 -17.022 1.946 1.00 81.62 103 LYS A CA 1
ATOM 814 C C . LYS A 1 103 ? -4.997 -17.888 0.753 1.00 81.62 103 LYS A C 1
ATOM 816 O O . LYS A 1 103 ? -4.677 -19.061 0.915 1.00 81.62 103 LYS A O 1
ATOM 821 N N . ARG A 1 104 ? -4.972 -17.307 -0.445 1.00 77.38 104 ARG A N 1
ATOM 822 C CA . ARG A 1 104 ? -4.481 -17.922 -1.686 1.00 77.38 104 ARG A CA 1
ATOM 823 C C . ARG A 1 104 ? -3.098 -17.374 -2.035 1.00 77.38 104 ARG A C 1
ATOM 825 O O . ARG A 1 104 ? -2.708 -16.302 -1.569 1.00 77.38 104 ARG A O 1
ATOM 832 N N . GLY A 1 105 ? -2.368 -18.105 -2.873 1.00 75.88 105 GLY A N 1
ATOM 833 C CA . GLY A 1 105 ? -1.110 -17.623 -3.437 1.00 75.88 105 GLY A CA 1
ATOM 834 C C . GLY A 1 105 ? -1.321 -16.415 -4.355 1.00 75.88 105 GLY A C 1
ATOM 835 O O . GLY A 1 105 ? -2.327 -16.321 -5.062 1.00 75.88 105 GLY A O 1
ATOM 836 N N . TRP A 1 106 ? -0.369 -15.491 -4.349 1.00 82.56 106 TRP A N 1
ATOM 837 C CA . TRP A 1 106 ? -0.276 -14.411 -5.326 1.00 82.56 106 TRP A CA 1
ATOM 838 C C . TRP A 1 106 ? 0.676 -14.865 -6.427 1.00 82.56 106 TRP A C 1
ATOM 840 O O . TRP A 1 106 ? 1.850 -15.094 -6.162 1.00 82.56 106 TRP A O 1
ATOM 850 N N . ARG A 1 107 ? 0.171 -14.992 -7.654 1.00 74.81 107 ARG A N 1
ATOM 851 C CA . ARG A 1 107 ? 0.997 -15.273 -8.830 1.00 74.81 107 ARG A CA 1
ATOM 852 C C . ARG A 1 107 ? 1.266 -13.989 -9.600 1.00 74.81 107 ARG A C 1
ATOM 854 O O . ARG A 1 107 ? 0.331 -13.225 -9.842 1.00 74.81 107 ARG A O 1
ATOM 861 N N . VAL A 1 108 ? 2.520 -13.762 -9.959 1.00 71.00 108 VAL A N 1
ATOM 862 C CA . VAL A 1 108 ? 2.926 -12.725 -10.909 1.00 71.00 108 VAL A CA 1
ATOM 863 C C . VAL A 1 108 ? 3.558 -13.450 -12.082 1.00 71.00 108 VAL A C 1
ATOM 865 O O . VAL A 1 108 ? 4.494 -14.226 -11.895 1.00 71.00 108 VAL A O 1
ATOM 868 N N . TRP A 1 109 ? 2.995 -13.234 -13.266 1.00 65.50 109 TRP A N 1
ATOM 869 C CA . TRP A 1 109 ? 3.527 -13.801 -14.493 1.00 65.50 109 TRP A CA 1
ATOM 870 C C . TRP A 1 109 ? 4.543 -12.834 -15.082 1.00 65.50 109 TRP A C 1
ATOM 872 O O . TRP A 1 109 ? 4.234 -11.662 -15.293 1.00 65.50 109 TRP A O 1
ATOM 882 N N . ILE A 1 110 ? 5.749 -13.330 -15.304 1.00 67.19 110 ILE A N 1
ATOM 883 C CA . ILE A 1 110 ? 6.774 -12.682 -16.113 1.00 67.19 110 ILE A CA 1
ATOM 884 C C . ILE A 1 110 ? 6.934 -13.606 -17.327 1.00 67.19 110 ILE A C 1
ATOM 886 O O . ILE A 1 110 ? 6.893 -14.818 -17.116 1.00 67.19 110 ILE A O 1
ATOM 890 N N . PRO A 1 111 ? 7.054 -13.098 -18.568 1.00 56.53 111 PRO A N 1
ATOM 891 C CA . PRO A 1 111 ? 6.948 -13.917 -19.779 1.00 56.53 111 PRO A CA 1
ATOM 892 C C . PRO A 1 111 ? 7.746 -15.224 -19.804 1.00 56.53 111 PRO A C 1
ATOM 894 O O . PRO A 1 111 ? 7.322 -16.187 -20.435 1.00 56.53 111 PRO A O 1
ATOM 897 N N . GLU A 1 112 ? 8.846 -15.282 -19.056 1.00 56.06 112 GLU A N 1
ATOM 898 C CA . GLU A 1 112 ? 9.801 -16.393 -19.025 1.00 56.06 112 GLU A CA 1
ATOM 899 C C . GLU A 1 112 ? 9.964 -17.022 -17.624 1.00 56.06 112 GLU A C 1
ATOM 901 O O . GLU A 1 112 ? 10.848 -17.847 -17.405 1.00 56.06 112 GLU A O 1
ATOM 906 N N . SER A 1 113 ? 9.150 -16.635 -16.632 1.00 52.84 113 SER A N 1
ATOM 907 C CA . SER A 1 113 ? 9.195 -17.209 -15.275 1.00 52.84 113 SER A CA 1
ATOM 908 C C . SER A 1 113 ? 7.871 -17.035 -14.529 1.00 52.84 113 SER A C 1
ATOM 910 O O . SER A 1 113 ? 7.262 -15.958 -14.521 1.00 52.84 113 SER A O 1
ATOM 912 N N . ALA A 1 114 ? 7.448 -18.073 -13.809 1.00 56.09 114 ALA A N 1
ATOM 913 C CA . ALA A 1 114 ? 6.305 -17.979 -12.913 1.00 56.09 114 ALA A CA 1
ATOM 914 C C . ALA A 1 114 ? 6.786 -17.674 -11.489 1.00 56.09 114 ALA A C 1
ATOM 916 O O . ALA A 1 114 ? 7.495 -18.456 -10.863 1.00 56.09 114 ALA A O 1
ATOM 917 N N . PHE A 1 115 ? 6.375 -16.533 -10.933 1.00 62.56 115 PHE A N 1
ATOM 918 C CA . PHE A 1 115 ? 6.664 -16.216 -9.535 1.00 62.56 115 PHE A CA 1
ATOM 919 C C . PHE A 1 115 ? 5.417 -16.395 -8.683 1.00 62.56 115 PHE A C 1
ATOM 921 O O . PHE A 1 115 ? 4.365 -15.802 -8.953 1.00 62.56 115 PHE A O 1
ATOM 928 N N . ILE A 1 116 ? 5.548 -17.176 -7.608 1.00 64.31 116 ILE A N 1
ATOM 929 C CA . ILE A 1 116 ? 4.460 -17.416 -6.664 1.00 64.31 116 ILE A CA 1
ATOM 930 C C . ILE A 1 116 ? 4.859 -16.948 -5.271 1.00 64.31 116 ILE A C 1
ATOM 932 O O . ILE A 1 116 ? 5.802 -17.423 -4.637 1.00 64.31 116 ILE A O 1
ATOM 936 N N . GLY A 1 117 ? 4.069 -16.018 -4.754 1.00 66.50 117 GLY A N 1
ATOM 937 C CA . GLY A 1 117 ? 4.081 -15.647 -3.359 1.00 66.50 117 GLY A CA 1
ATOM 938 C C . GLY A 1 117 ? 3.028 -16.413 -2.560 1.00 66.50 117 GLY A C 1
ATOM 939 O O . GLY A 1 117 ? 1.874 -16.541 -2.979 1.00 66.50 117 GLY A O 1
ATOM 940 N N . ARG A 1 118 ? 3.405 -16.922 -1.387 1.00 75.50 118 ARG A N 1
ATOM 941 C CA . ARG A 1 118 ? 2.532 -17.692 -0.495 1.00 75.50 118 ARG A CA 1
ATOM 942 C C . ARG A 1 118 ? 2.303 -16.933 0.813 1.00 75.50 118 ARG A C 1
ATOM 944 O O . ARG A 1 118 ? 3.231 -16.432 1.445 1.00 75.50 118 ARG A O 1
ATOM 951 N N . TRP A 1 119 ? 1.043 -16.881 1.236 1.00 75.00 119 TRP A N 1
ATOM 952 C CA . TRP A 1 119 ? 0.644 -16.351 2.539 1.00 75.00 119 TRP A CA 1
ATOM 953 C C . TRP A 1 119 ? 0.599 -17.462 3.589 1.00 75.00 119 TRP A C 1
ATOM 955 O O . TRP A 1 119 ? -0.013 -18.504 3.359 1.00 75.00 119 TRP A O 1
ATOM 965 N N . SER A 1 120 ? 1.200 -17.220 4.755 1.00 73.88 120 SER A N 1
ATOM 966 C CA . SER A 1 120 ? 1.122 -18.107 5.918 1.00 73.88 120 SER A CA 1
ATOM 967 C C . SER A 1 120 ? 0.244 -17.489 7.003 1.00 73.88 120 SER A C 1
ATOM 969 O O . SER A 1 120 ? 0.523 -16.392 7.488 1.00 73.88 120 SER A O 1
ATOM 971 N N . ASP A 1 121 ? -0.806 -18.199 7.421 1.00 68.56 121 ASP A N 1
ATOM 972 C CA . ASP A 1 121 ? -1.709 -17.732 8.482 1.00 68.56 121 ASP A CA 1
ATOM 973 C C . ASP A 1 121 ? -1.076 -17.861 9.879 1.00 68.56 121 ASP A C 1
ATOM 975 O O . ASP A 1 121 ? -1.273 -16.996 10.734 1.00 68.56 121 ASP A O 1
ATOM 979 N N . THR A 1 122 ? -0.254 -18.896 10.089 1.00 70.75 122 THR A N 1
ATOM 980 C CA . THR A 1 122 ? 0.414 -19.179 11.369 1.00 70.75 122 THR A CA 1
ATOM 981 C C . THR A 1 122 ? 1.448 -18.110 11.707 1.00 70.75 122 THR A C 1
ATOM 983 O O . THR A 1 122 ? 1.412 -17.525 12.788 1.00 70.75 122 THR A O 1
ATOM 986 N N . SER A 1 123 ? 2.343 -17.799 10.764 1.00 64.25 123 SER A N 1
ATOM 987 C CA . SER A 1 123 ? 3.361 -16.756 10.951 1.00 64.25 123 SER A CA 1
ATOM 988 C C . SER A 1 123 ? 2.843 -15.356 10.619 1.00 64.25 123 SER A C 1
ATOM 990 O O . SER A 1 123 ? 3.457 -14.366 11.015 1.00 64.25 123 SER A O 1
ATOM 992 N N . ARG A 1 124 ? 1.703 -15.251 9.918 1.00 69.44 124 ARG A N 1
ATOM 993 C CA . ARG A 1 124 ? 1.140 -13.991 9.398 1.00 69.44 124 ARG A CA 1
ATOM 994 C C . ARG A 1 124 ? 2.153 -13.214 8.566 1.00 69.44 124 ARG A C 1
ATOM 996 O O . ARG A 1 124 ? 2.233 -11.986 8.661 1.00 69.44 124 ARG A O 1
ATOM 1003 N N . THR A 1 125 ? 2.946 -13.941 7.795 1.00 67.38 125 THR A N 1
ATOM 1004 C CA . THR A 1 125 ? 3.975 -13.397 6.916 1.00 67.38 125 THR A CA 1
ATOM 1005 C C . THR A 1 125 ? 3.768 -13.905 5.504 1.00 67.38 125 THR A C 1
ATOM 1007 O O . THR A 1 125 ? 3.185 -14.969 5.273 1.00 67.38 125 THR A O 1
ATOM 1010 N N . PHE A 1 126 ? 4.256 -13.117 4.558 1.00 75.50 126 PHE A N 1
ATOM 1011 C CA . PHE A 1 126 ? 4.291 -13.474 3.157 1.00 75.50 126 PHE A CA 1
ATOM 1012 C C . PHE A 1 126 ? 5.699 -13.952 2.785 1.00 75.50 126 PHE A C 1
ATOM 1014 O O . PHE A 1 126 ? 6.687 -13.441 3.316 1.00 75.50 126 PHE A O 1
ATOM 1021 N N . SER A 1 127 ? 5.803 -14.926 1.887 1.00 74.88 127 SER A N 1
ATOM 1022 C CA . SER A 1 127 ? 7.071 -15.363 1.295 1.00 74.88 127 SER A CA 1
ATOM 1023 C C . SER A 1 127 ? 6.938 -15.478 -0.220 1.00 74.88 127 SER A C 1
ATOM 1025 O O . SER A 1 127 ? 5.852 -15.756 -0.719 1.00 74.88 127 SER A O 1
ATOM 1027 N N . TRP A 1 128 ? 8.032 -15.253 -0.948 1.00 73.06 128 TRP A N 1
ATOM 1028 C CA . TRP A 1 128 ? 8.112 -15.422 -2.403 1.00 73.06 128 TRP A CA 1
ATOM 1029 C C . TRP A 1 128 ? 9.012 -16.610 -2.741 1.00 73.06 128 TRP A C 1
ATOM 1031 O O . TRP A 1 128 ? 10.014 -16.824 -2.058 1.00 73.06 128 TRP A O 1
ATOM 1041 N N . ARG A 1 129 ? 8.656 -17.370 -3.780 1.00 64.81 129 ARG A N 1
ATOM 1042 C CA . ARG A 1 129 ? 9.520 -18.369 -4.422 1.00 64.81 129 ARG A CA 1
ATOM 1043 C C . ARG A 1 129 ? 9.393 -18.249 -5.944 1.00 64.81 129 ARG A C 1
ATOM 1045 O O . ARG A 1 129 ? 8.322 -17.899 -6.442 1.00 64.81 129 ARG A O 1
ATOM 1052 N N . ALA A 1 130 ? 10.491 -18.508 -6.647 1.00 59.41 130 ALA A N 1
ATOM 1053 C CA . ALA A 1 130 ? 10.489 -18.689 -8.094 1.00 59.41 130 ALA A CA 1
ATOM 1054 C C . ALA A 1 130 ? 10.023 -20.113 -8.431 1.00 59.41 130 ALA A C 1
ATOM 1056 O O . ALA A 1 130 ? 10.363 -21.051 -7.705 1.00 59.41 130 ALA A O 1
ATOM 1057 N N . GLU A 1 131 ? 9.250 -20.261 -9.500 1.00 54.53 131 GLU A N 1
ATOM 1058 C CA . GLU A 1 131 ? 8.987 -21.538 -10.159 1.00 54.53 131 GLU A CA 1
ATOM 1059 C C . GLU A 1 131 ? 9.667 -21.484 -11.541 1.00 54.53 131 GLU A C 1
ATOM 1061 O O . GLU A 1 131 ? 9.230 -20.722 -12.399 1.00 54.53 131 GLU A O 1
ATOM 1066 N N . GLU A 1 132 ? 10.754 -22.262 -11.675 1.00 50.06 132 GLU A N 1
ATOM 1067 C CA . GLU A 1 132 ? 11.629 -22.478 -12.852 1.00 50.06 132 GLU A CA 1
ATOM 1068 C C . GLU A 1 132 ? 12.321 -21.242 -13.482 1.00 50.06 132 GLU A C 1
ATOM 1070 O O . GLU A 1 132 ? 11.757 -20.158 -13.603 1.00 50.06 132 GLU A O 1
ATOM 1075 N N . GLU A 1 133 ? 13.597 -21.414 -13.862 1.00 42.72 133 GLU A N 1
ATOM 1076 C CA . GLU A 1 133 ? 14.482 -20.381 -14.430 1.00 42.72 133 GLU A CA 1
ATOM 1077 C C . GLU A 1 133 ? 14.757 -20.656 -15.923 1.00 42.72 133 GLU A C 1
ATOM 1079 O O . GLU A 1 133 ? 15.165 -21.759 -16.281 1.00 42.72 133 GLU A O 1
ATOM 1084 N N . GLY A 1 134 ? 14.596 -19.648 -16.787 1.00 41.62 134 GLY A N 1
ATOM 1085 C CA . GLY A 1 134 ? 15.081 -19.639 -18.177 1.00 41.62 134 GLY A CA 1
ATOM 1086 C C . GLY A 1 134 ? 16.011 -18.435 -18.444 1.00 41.62 134 GLY A C 1
ATOM 1087 O O . GLY A 1 134 ? 15.911 -17.436 -17.725 1.00 41.62 134 GLY A O 1
ATOM 1088 N N . PRO A 1 135 ? 16.956 -18.508 -19.410 1.00 38.09 135 PRO A N 1
ATOM 1089 C CA . PRO A 1 135 ? 17.908 -17.426 -19.706 1.00 38.09 135 PRO A CA 1
ATOM 1090 C C . PRO A 1 135 ? 17.319 -16.308 -20.593 1.00 38.09 135 PRO A C 1
ATOM 1092 O O . PRO A 1 135 ? 16.418 -16.555 -21.387 1.00 38.09 135 PRO A O 1
ATOM 1095 N N . TRP A 1 136 ? 17.876 -15.090 -20.476 1.00 52.25 136 TRP A N 1
ATOM 1096 C CA . TRP A 1 136 ? 17.307 -13.823 -20.978 1.00 52.25 136 TRP A CA 1
ATOM 1097 C C . TRP A 1 136 ? 18.026 -13.250 -22.216 1.00 52.25 136 TRP A C 1
ATOM 1099 O O . TRP A 1 136 ? 19.258 -13.217 -22.238 1.00 52.25 136 TRP A O 1
ATOM 1109 N N . ASP A 1 137 ? 17.275 -12.649 -23.150 1.00 40.25 137 ASP A N 1
ATOM 1110 C CA . ASP A 1 137 ? 17.784 -11.697 -24.156 1.00 40.25 137 ASP A CA 1
ATOM 1111 C C . ASP A 1 137 ? 16.939 -10.402 -24.169 1.00 40.25 137 ASP A C 1
ATOM 1113 O O . ASP A 1 137 ? 15.717 -10.431 -24.283 1.00 40.25 137 ASP A O 1
ATOM 1117 N N . PHE A 1 138 ? 17.603 -9.247 -24.048 1.00 47.34 138 PHE A N 1
ATOM 1118 C CA . PHE A 1 138 ? 17.001 -7.905 -23.967 1.00 47.34 138 PHE A CA 1
ATOM 1119 C C . PHE A 1 138 ? 17.192 -7.077 -25.252 1.00 47.34 138 PHE A C 1
ATOM 1121 O O . PHE A 1 138 ? 17.174 -5.844 -25.217 1.00 47.34 138 PHE A O 1
ATOM 1128 N N . SER A 1 139 ? 17.418 -7.720 -26.394 1.00 42.50 139 SER A N 1
ATOM 1129 C CA . SER A 1 139 ? 17.869 -7.043 -27.615 1.00 42.50 139 SER A CA 1
ATOM 1130 C C . SER A 1 139 ? 16.792 -6.257 -28.394 1.00 42.50 139 SER A C 1
ATOM 1132 O O . SER A 1 139 ? 17.143 -5.459 -29.266 1.00 42.50 139 SER A O 1
ATOM 1134 N N . GLY A 1 140 ? 15.495 -6.383 -28.084 1.00 40.56 140 GLY A N 1
ATOM 1135 C CA . GLY A 1 140 ? 14.423 -5.859 -28.947 1.00 40.56 140 GLY A CA 1
ATOM 1136 C C . GLY A 1 140 ? 13.566 -4.726 -28.374 1.00 40.56 140 GLY A C 1
ATOM 1137 O O . GLY A 1 140 ? 12.473 -5.010 -27.931 1.00 40.56 140 GLY A O 1
ATOM 1138 N N . GLY A 1 141 ? 14.004 -3.459 -28.434 1.00 48.31 141 GLY A N 1
ATOM 1139 C CA . GLY A 1 141 ? 13.156 -2.235 -28.461 1.00 48.31 141 GLY A CA 1
ATOM 1140 C C . GLY A 1 141 ? 12.120 -1.956 -27.338 1.00 48.31 141 GLY A C 1
ATOM 1141 O O . GLY A 1 141 ? 11.265 -2.764 -27.029 1.00 48.31 141 GLY A O 1
ATOM 1142 N N . PHE A 1 142 ? 12.096 -0.726 -26.802 1.00 57.06 142 PHE A N 1
ATOM 1143 C CA . PHE A 1 142 ? 11.204 -0.321 -25.696 1.00 57.06 142 PHE A CA 1
ATOM 1144 C C . PHE A 1 142 ? 9.727 -0.133 -26.105 1.00 57.06 142 PHE A C 1
ATOM 1146 O O . PHE A 1 142 ? 9.363 0.933 -26.615 1.00 57.06 142 PHE A O 1
ATOM 1153 N N . ASP A 1 143 ? 8.869 -1.124 -25.833 1.00 66.38 143 ASP A N 1
ATOM 1154 C CA . ASP A 1 143 ? 7.419 -1.094 -26.097 1.00 66.38 143 ASP A CA 1
ATOM 1155 C C . ASP A 1 143 ? 6.531 -1.266 -24.834 1.00 66.38 143 ASP A C 1
ATOM 1157 O O . ASP A 1 143 ? 7.004 -1.224 -23.695 1.00 66.38 143 ASP A O 1
ATOM 1161 N N . ARG A 1 144 ? 5.203 -1.377 -25.024 1.00 71.62 144 ARG A N 1
ATOM 1162 C CA . ARG A 1 144 ? 4.210 -1.554 -23.942 1.00 71.62 144 ARG A CA 1
ATOM 1163 C C . ARG A 1 144 ? 4.457 -2.832 -23.131 1.00 71.62 144 ARG A C 1
ATOM 1165 O O . ARG A 1 144 ? 4.331 -2.776 -21.909 1.00 71.62 144 ARG A O 1
ATOM 1172 N N . GLY A 1 145 ? 4.790 -3.940 -23.795 1.00 73.25 145 GLY A N 1
ATOM 1173 C CA . GLY A 1 145 ? 5.022 -5.234 -23.153 1.00 73.25 145 GLY A CA 1
ATOM 1174 C C . GLY A 1 145 ? 6.220 -5.162 -22.217 1.00 73.25 145 GLY A C 1
ATOM 1175 O O . GLY A 1 145 ? 6.092 -5.441 -21.027 1.00 73.25 145 GLY A O 1
ATOM 1176 N N . GLN A 1 146 ? 7.328 -4.596 -22.702 1.00 74.12 146 GLN A N 1
ATOM 1177 C CA . GLN A 1 146 ? 8.534 -4.426 -21.888 1.00 74.12 146 GLN A CA 1
ATOM 1178 C C . GLN A 1 146 ? 8.304 -3.597 -20.623 1.00 74.12 146 GLN A C 1
ATOM 1180 O O . GLN A 1 146 ? 8.876 -3.893 -19.574 1.00 74.12 146 GLN A O 1
ATOM 1185 N N . PHE A 1 147 ? 7.454 -2.567 -20.680 1.00 76.88 147 PHE A N 1
ATOM 1186 C CA . PHE A 1 147 ? 7.125 -1.791 -19.484 1.00 76.88 147 PHE A CA 1
ATOM 1187 C C . PHE A 1 147 ? 6.393 -2.645 -18.439 1.00 76.88 147 PHE A C 1
ATOM 1189 O O . PHE A 1 147 ? 6.717 -2.577 -17.249 1.00 76.88 147 PHE A O 1
ATOM 1196 N N . VAL A 1 148 ? 5.404 -3.435 -18.867 1.00 79.25 148 VAL A N 1
ATOM 1197 C CA . VAL A 1 148 ? 4.641 -4.331 -17.983 1.00 79.25 148 VAL A CA 1
ATOM 1198 C C . VAL A 1 148 ? 5.560 -5.388 -17.370 1.00 79.25 148 VAL A C 1
ATOM 1200 O O . VAL A 1 148 ? 5.495 -5.625 -16.162 1.00 79.25 148 VAL A O 1
ATOM 1203 N N . ASP A 1 149 ? 6.483 -5.941 -18.151 1.00 78.19 149 ASP A N 1
ATOM 1204 C CA . ASP A 1 149 ? 7.435 -6.950 -17.682 1.00 78.19 149 ASP A CA 1
ATOM 1205 C C . ASP A 1 149 ? 8.427 -6.375 -16.670 1.00 78.19 149 ASP A C 1
ATOM 1207 O O . ASP A 1 149 ? 8.629 -6.940 -15.588 1.00 78.19 149 ASP A O 1
ATOM 1211 N N . MET A 1 150 ? 8.975 -5.187 -16.956 1.00 78.94 150 MET A N 1
ATOM 1212 C CA . MET A 1 150 ? 9.787 -4.432 -15.998 1.00 78.94 150 MET A CA 1
ATOM 1213 C C . MET A 1 150 ? 9.020 -4.186 -14.698 1.00 78.94 150 MET A C 1
ATOM 1215 O O . MET A 1 150 ? 9.588 -4.290 -13.609 1.00 78.94 150 MET A O 1
ATOM 1219 N N . PHE A 1 151 ? 7.727 -3.878 -14.788 1.00 85.94 151 PHE A N 1
ATOM 1220 C CA . PHE A 1 151 ? 6.888 -3.672 -13.618 1.00 85.94 151 PHE A CA 1
ATOM 1221 C C . PHE A 1 151 ? 6.662 -4.949 -12.812 1.00 85.94 151 PHE A C 1
ATOM 1223 O O . PHE A 1 151 ? 6.840 -4.928 -11.591 1.00 85.94 151 PHE A O 1
ATOM 1230 N N . HIS A 1 152 ? 6.330 -6.066 -13.456 1.00 83.88 152 HIS A N 1
ATOM 1231 C CA . HIS A 1 152 ? 6.184 -7.351 -12.778 1.00 83.88 152 HIS A CA 1
ATOM 1232 C C . HIS A 1 152 ? 7.472 -7.773 -12.069 1.00 83.88 152 HIS A C 1
ATOM 1234 O O . HIS A 1 152 ? 7.436 -8.138 -10.888 1.00 83.88 152 HIS A O 1
ATOM 1240 N N . ARG A 1 153 ? 8.622 -7.620 -12.734 1.00 80.56 153 ARG A N 1
ATOM 1241 C CA . ARG A 1 153 ? 9.937 -7.848 -12.125 1.00 80.56 153 ARG A CA 1
ATOM 1242 C C . ARG A 1 153 ? 10.166 -6.936 -10.928 1.00 80.56 153 ARG A C 1
ATOM 1244 O O . ARG A 1 153 ? 10.572 -7.394 -9.859 1.00 80.56 153 ARG A O 1
ATOM 1251 N N . ARG A 1 154 ? 9.847 -5.650 -11.067 1.00 86.38 154 ARG A N 1
ATOM 1252 C CA . ARG A 1 154 ? 10.024 -4.680 -9.987 1.00 86.38 154 ARG A CA 1
ATOM 1253 C C . ARG A 1 154 ? 9.153 -4.998 -8.774 1.00 86.38 154 ARG A C 1
ATOM 1255 O O . ARG A 1 154 ? 9.615 -4.839 -7.640 1.00 86.38 154 ARG A O 1
ATOM 1262 N N . ILE A 1 155 ? 7.923 -5.478 -8.978 1.00 88.44 155 ILE A N 1
ATOM 1263 C CA . ILE A 1 155 ? 7.076 -5.985 -7.889 1.00 88.44 155 ILE A CA 1
ATOM 1264 C C . ILE A 1 155 ? 7.770 -7.140 -7.178 1.00 88.44 155 ILE A C 1
ATOM 1266 O O . ILE A 1 155 ? 7.851 -7.109 -5.949 1.00 88.44 155 ILE A O 1
ATOM 1270 N N . TYR A 1 156 ? 8.259 -8.130 -7.929 1.00 83.81 156 TYR A N 1
ATOM 1271 C CA . TYR A 1 156 ? 8.933 -9.296 -7.364 1.00 83.81 156 TYR A CA 1
ATOM 1272 C C . TYR A 1 156 ? 10.145 -8.888 -6.522 1.00 83.81 156 TYR A C 1
ATOM 1274 O O . TYR A 1 156 ? 10.222 -9.244 -5.350 1.00 83.81 156 TYR A O 1
ATOM 1282 N N . GLU A 1 157 ? 11.044 -8.064 -7.057 1.00 84.94 157 GLU A N 1
ATOM 1283 C CA . GLU A 1 157 ? 12.223 -7.584 -6.327 1.00 84.94 157 GLU A CA 1
ATOM 1284 C C . GLU A 1 157 ? 11.838 -6.802 -5.062 1.00 84.94 157 GLU A C 1
ATOM 1286 O O . GLU A 1 157 ? 12.420 -6.990 -3.988 1.00 84.94 157 GLU A O 1
ATOM 1291 N N . THR A 1 158 ? 10.838 -5.925 -5.171 1.00 90.19 158 THR A N 1
ATOM 1292 C CA . THR A 1 158 ? 10.403 -5.060 -4.068 1.00 90.19 158 THR A CA 1
ATOM 1293 C C . THR A 1 158 ? 9.717 -5.859 -2.964 1.00 90.19 158 THR A C 1
ATOM 1295 O O . THR A 1 158 ? 10.062 -5.733 -1.787 1.00 90.19 158 THR A O 1
ATOM 1298 N N . LEU A 1 159 ? 8.734 -6.685 -3.323 1.00 88.06 159 LEU A N 1
ATOM 1299 C CA . LEU A 1 159 ? 7.974 -7.477 -2.364 1.00 88.06 159 LEU A CA 1
ATOM 1300 C C . LEU A 1 159 ? 8.738 -8.709 -1.893 1.00 88.06 159 LEU A C 1
ATOM 1302 O O . LEU A 1 159 ? 8.481 -9.144 -0.778 1.00 88.06 159 LEU A O 1
ATOM 1306 N N . GLY A 1 160 ? 9.685 -9.234 -2.669 1.00 85.38 160 GLY A N 1
ATOM 1307 C CA . GLY A 1 160 ? 10.609 -10.286 -2.251 1.00 85.38 160 GLY A CA 1
ATOM 1308 C C . GLY A 1 160 ? 11.460 -9.835 -1.066 1.00 85.38 160 GLY A C 1
ATOM 1309 O O . GLY A 1 160 ? 11.486 -10.503 -0.033 1.00 85.38 160 GLY A O 1
ATOM 1310 N N . LYS A 1 161 ? 12.052 -8.634 -1.153 1.00 89.06 161 LYS A N 1
ATOM 1311 C CA . LYS A 1 161 ? 12.835 -8.026 -0.058 1.00 89.06 161 LYS A CA 1
ATOM 1312 C C . LYS A 1 161 ? 11.995 -7.718 1.186 1.00 89.06 161 LYS A C 1
ATOM 1314 O O . LYS A 1 161 ? 12.491 -7.779 2.308 1.00 89.06 161 LYS A O 1
ATOM 1319 N N . GLU A 1 162 ? 10.718 -7.384 1.004 1.00 91.69 162 GLU A N 1
ATOM 1320 C CA . GLU A 1 162 ? 9.834 -6.922 2.085 1.00 91.69 162 GLU A CA 1
ATOM 1321 C C . GLU A 1 162 ? 8.755 -7.946 2.486 1.00 91.69 162 GLU A C 1
ATOM 1323 O O . GLU A 1 162 ? 7.856 -7.629 3.270 1.00 91.69 162 GLU A O 1
ATOM 1328 N N . ALA A 1 163 ? 8.843 -9.183 1.990 1.00 85.25 163 ALA A N 1
ATOM 1329 C CA . ALA A 1 163 ? 7.800 -10.207 2.102 1.00 85.25 163 ALA A CA 1
ATOM 1330 C C . ALA A 1 163 ? 7.412 -10.489 3.560 1.00 85.25 163 ALA A C 1
ATOM 1332 O O . ALA A 1 163 ? 6.238 -10.480 3.936 1.00 85.25 163 ALA A O 1
ATOM 1333 N N . SER A 1 164 ? 8.422 -10.624 4.421 1.00 87.62 164 SER A N 1
ATOM 1334 C CA . SER A 1 164 ? 8.259 -10.877 5.857 1.00 87.62 164 SER A CA 1
ATOM 1335 C C . SER A 1 164 ? 7.510 -9.758 6.597 1.00 87.62 164 SER A C 1
ATOM 1337 O O . SER A 1 164 ? 6.993 -9.967 7.700 1.00 87.62 164 SER A O 1
ATOM 1339 N N . ARG A 1 165 ? 7.425 -8.565 5.997 1.00 91.62 165 ARG A N 1
ATOM 1340 C CA . ARG A 1 165 ? 6.720 -7.398 6.538 1.00 91.62 165 ARG A CA 1
ATOM 1341 C C . ARG A 1 165 ? 5.334 -7.211 5.937 1.00 91.62 165 ARG A C 1
ATOM 1343 O O . ARG A 1 165 ? 4.540 -6.484 6.532 1.00 91.62 165 ARG A O 1
ATOM 1350 N N . LEU A 1 166 ? 5.014 -7.835 4.807 1.00 91.69 166 LEU A N 1
ATOM 1351 C CA . LEU A 1 166 ? 3.672 -7.783 4.236 1.00 91.69 166 LEU A CA 1
ATOM 1352 C C . LEU A 1 166 ? 2.702 -8.560 5.138 1.00 91.69 166 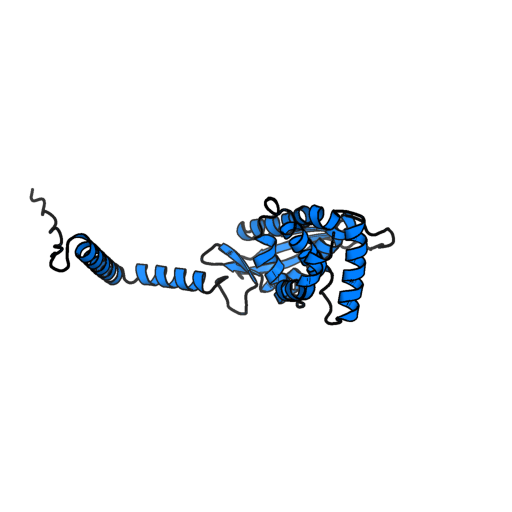LEU A C 1
ATOM 1354 O O . LEU A 1 166 ? 2.888 -9.748 5.394 1.00 91.69 166 LEU A O 1
ATOM 1358 N N . ARG A 1 167 ? 1.679 -7.871 5.660 1.00 90.94 167 ARG A N 1
ATOM 1359 C CA . ARG A 1 167 ? 0.698 -8.415 6.614 1.00 90.94 167 ARG A CA 1
ATOM 1360 C C . ARG A 1 167 ? -0.725 -7.979 6.290 1.00 90.94 167 ARG A C 1
ATOM 1362 O O . ARG A 1 167 ? -0.950 -6.973 5.622 1.00 90.94 167 ARG A O 1
ATOM 1369 N N . ILE A 1 168 ? -1.698 -8.691 6.857 1.00 92.31 168 ILE A N 1
ATOM 1370 C CA . ILE A 1 168 ? -3.121 -8.330 6.832 1.00 92.31 168 ILE A CA 1
ATOM 1371 C C . ILE A 1 168 ? -3.499 -7.639 8.147 1.00 92.31 168 ILE A C 1
ATOM 1373 O O . ILE A 1 168 ? -3.218 -8.145 9.233 1.00 92.31 168 ILE A O 1
ATOM 1377 N N . CYS A 1 169 ? -4.161 -6.482 8.072 1.00 93.62 169 CYS A N 1
ATOM 1378 C CA . CYS A 1 169 ? -4.619 -5.766 9.261 1.00 93.62 169 CYS A CA 1
ATOM 1379 C C . CYS A 1 169 ? -5.706 -6.544 10.022 1.00 93.62 169 CYS A C 1
ATOM 1381 O O . CYS A 1 169 ? -6.701 -6.967 9.437 1.00 93.62 169 CYS A O 1
ATOM 1383 N N . LEU A 1 170 ? -5.572 -6.638 11.350 1.00 92.44 170 LEU A N 1
ATOM 1384 C CA . LEU A 1 170 ? -6.541 -7.337 12.208 1.00 92.44 170 LEU A CA 1
ATOM 1385 C C . LEU A 1 170 ? -7.908 -6.645 12.355 1.00 92.44 170 LEU A C 1
ATOM 1387 O O . LEU A 1 170 ? -8.851 -7.276 12.820 1.00 92.44 170 LEU A O 1
ATOM 1391 N N . GLU A 1 171 ? -8.021 -5.369 11.984 1.00 94.88 171 GLU A N 1
ATOM 1392 C CA . GLU A 1 171 ? -9.281 -4.619 12.080 1.00 94.88 171 GLU A CA 1
ATOM 1393 C C . GLU A 1 171 ? -9.962 -4.494 10.715 1.00 94.88 171 GLU A C 1
ATOM 1395 O O . GLU A 1 171 ? -11.072 -4.973 10.534 1.00 94.88 171 GLU A O 1
ATOM 1400 N N . CYS A 1 172 ? -9.296 -3.881 9.732 1.00 93.88 172 CYS A N 1
ATOM 1401 C CA . CYS A 1 172 ? -9.908 -3.589 8.432 1.00 93.88 172 CYS A CA 1
ATOM 1402 C C . CYS A 1 172 ? -9.590 -4.621 7.344 1.00 93.88 172 CYS A C 1
ATOM 1404 O O . CYS A 1 172 ? -9.970 -4.415 6.196 1.00 93.88 172 CYS A O 1
ATOM 1406 N N . ARG A 1 173 ? -8.836 -5.683 7.670 1.00 92.19 173 ARG A N 1
ATOM 1407 C CA . ARG A 1 173 ? -8.419 -6.752 6.740 1.00 92.19 173 ARG A CA 1
ATOM 1408 C C . ARG A 1 173 ? -7.630 -6.282 5.512 1.00 92.19 173 ARG A C 1
ATOM 1410 O O . ARG A 1 173 ? -7.370 -7.070 4.612 1.00 92.19 173 ARG A O 1
ATOM 1417 N N . ARG A 1 174 ? -7.182 -5.024 5.485 1.00 92.62 174 ARG A N 1
ATOM 1418 C CA . ARG A 1 174 ? -6.360 -4.496 4.394 1.00 92.62 174 ARG A CA 1
ATOM 1419 C C . ARG A 1 174 ? -4.907 -4.965 4.523 1.00 92.62 174 ARG A C 1
ATOM 1421 O O . ARG A 1 174 ? -4.357 -4.891 5.629 1.00 92.62 174 ARG A O 1
ATOM 1428 N N . PRO A 1 175 ? -4.274 -5.368 3.412 1.00 93.00 175 PRO A N 1
ATOM 1429 C CA . PRO A 1 175 ? -2.830 -5.531 3.326 1.00 93.00 175 PRO A CA 1
ATOM 1430 C C . PRO A 1 175 ? -2.062 -4.247 3.658 1.00 93.00 175 PRO A C 1
ATOM 1432 O O . PRO A 1 175 ? -2.526 -3.140 3.349 1.00 93.00 175 PRO A O 1
ATOM 1435 N N . PHE A 1 176 ? -0.901 -4.391 4.296 1.00 95.25 176 PHE A N 1
ATOM 1436 C CA . PHE A 1 176 ? 0.032 -3.303 4.606 1.00 95.25 176 PHE A CA 1
ATOM 1437 C C . PHE A 1 176 ? 1.457 -3.830 4.829 1.00 95.25 176 PHE A C 1
ATOM 1439 O O . PHE A 1 176 ? 1.633 -5.014 5.121 1.00 95.25 176 PHE A O 1
ATOM 1446 N N . ILE A 1 177 ? 2.460 -2.950 4.750 1.00 95.00 177 ILE A N 1
ATOM 1447 C CA . ILE A 1 177 ? 3.843 -3.290 5.119 1.00 95.00 177 ILE A CA 1
ATOM 1448 C C . ILE A 1 177 ? 4.075 -2.877 6.572 1.00 95.00 177 ILE A C 1
ATOM 1450 O O . ILE A 1 177 ? 4.042 -1.697 6.929 1.00 95.00 177 ILE A O 1
ATOM 1454 N N . ALA A 1 178 ? 4.292 -3.861 7.435 1.00 94.62 178 ALA A N 1
ATOM 1455 C CA . ALA A 1 178 ? 4.459 -3.662 8.861 1.00 94.62 178 ALA A CA 1
ATOM 1456 C C . ALA A 1 178 ? 5.816 -3.045 9.211 1.00 94.62 178 ALA A C 1
ATOM 1458 O O . ALA A 1 178 ? 6.863 -3.434 8.693 1.00 94.62 178 ALA A O 1
ATOM 1459 N N . ASN A 1 179 ? 5.806 -2.133 10.184 1.00 92.88 179 ASN A N 1
ATOM 1460 C CA . ASN A 1 179 ? 7.015 -1.727 10.881 1.00 92.88 179 ASN A CA 1
ATOM 1461 C C . ASN A 1 179 ? 7.166 -2.551 12.170 1.00 92.88 179 ASN A C 1
ATOM 1463 O O . ASN A 1 179 ? 6.395 -2.390 13.119 1.00 92.88 179 ASN A O 1
ATOM 1467 N N . GLY A 1 180 ? 8.125 -3.480 12.194 1.00 89.06 180 GLY A N 1
ATOM 1468 C CA . GLY A 1 180 ? 8.371 -4.358 13.342 1.00 89.06 180 GLY A CA 1
ATOM 1469 C C . GLY A 1 180 ? 7.160 -5.230 13.712 1.00 89.06 180 GLY A C 1
ATOM 1470 O O . GLY A 1 180 ? 6.628 -5.988 12.897 1.00 89.06 180 GLY A O 1
ATOM 1471 N N . ARG A 1 181 ? 6.694 -5.131 14.963 1.00 89.44 181 ARG A N 1
ATOM 1472 C CA . ARG A 1 181 ? 5.584 -5.944 15.512 1.00 89.44 181 ARG A CA 1
ATOM 1473 C C . ARG A 1 181 ? 4.183 -5.382 15.215 1.00 89.44 181 ARG A C 1
ATOM 1475 O O . ARG A 1 181 ? 3.201 -5.808 15.815 1.00 89.44 181 ARG A O 1
ATOM 1482 N N . GLN A 1 182 ? 4.067 -4.427 14.295 1.00 93.69 182 GLN A N 1
ATOM 1483 C CA . GLN A 1 182 ? 2.794 -3.795 13.948 1.00 93.69 182 GLN A CA 1
ATOM 1484 C C . GLN A 1 182 ? 1.749 -4.819 13.455 1.00 93.69 182 GLN A C 1
ATOM 1486 O O . GLN A 1 182 ? 1.997 -5.577 12.517 1.00 93.69 182 GLN A O 1
ATOM 1491 N N . GLN A 1 183 ? 0.567 -4.809 14.084 1.00 93.44 183 GLN A N 1
ATOM 1492 C CA . GLN A 1 183 ? -0.579 -5.682 13.761 1.00 93.44 183 GLN A CA 1
ATOM 1493 C C . GLN A 1 183 ? -1.717 -4.959 13.012 1.00 93.44 183 GLN A C 1
ATOM 1495 O O . GLN A 1 183 ? -2.621 -5.589 12.458 1.00 93.44 183 GLN A O 1
ATOM 1500 N N . TYR A 1 184 ? -1.694 -3.625 12.996 1.00 95.69 184 TYR A N 1
ATOM 1501 C CA . TYR A 1 184 ? -2.735 -2.793 12.395 1.00 95.69 184 TYR A CA 1
ATOM 1502 C C . TYR A 1 184 ? -2.122 -1.872 11.356 1.00 95.69 184 TYR A C 1
ATOM 1504 O O . TYR A 1 184 ? -1.109 -1.242 11.640 1.00 95.69 184 TYR A O 1
ATOM 1512 N N . CYS A 1 185 ? -2.759 -1.716 10.195 1.00 94.19 185 CYS A N 1
ATOM 1513 C CA . CYS A 1 185 ? -2.215 -0.883 9.121 1.00 94.19 185 CYS A CA 1
ATOM 1514 C C . CYS A 1 185 ? -2.085 0.597 9.516 1.00 94.19 185 CYS A C 1
ATOM 1516 O O . CYS A 1 185 ? -1.253 1.312 8.971 1.00 94.19 185 CYS A O 1
ATOM 1518 N N . ARG A 1 186 ? -2.917 1.075 10.453 1.00 94.00 186 ARG A N 1
ATOM 1519 C CA . ARG A 1 186 ? -2.956 2.472 10.908 1.00 94.00 186 ARG A CA 1
ATOM 1520 C C . ARG A 1 186 ? -3.304 2.560 12.392 1.00 94.00 186 ARG A C 1
ATOM 1522 O O . ARG A 1 186 ? -3.972 1.677 12.936 1.00 94.00 186 ARG A O 1
ATOM 1529 N N . ARG A 1 187 ? -2.934 3.681 13.021 1.00 94.62 187 ARG A N 1
ATOM 1530 C CA . ARG A 1 187 ? -3.311 4.010 14.408 1.00 94.62 187 ARG A CA 1
ATOM 1531 C C . ARG A 1 187 ? -4.826 3.970 14.617 1.00 94.62 187 ARG A C 1
ATOM 1533 O O . ARG A 1 187 ? -5.270 3.413 15.613 1.00 94.62 187 ARG A O 1
ATOM 1540 N N . ALA A 1 188 ? -5.599 4.477 13.654 1.00 95.44 188 ALA A N 1
ATOM 1541 C CA . ALA A 1 188 ? -7.061 4.439 13.690 1.00 95.44 188 ALA A CA 1
ATOM 1542 C C . ALA A 1 188 ? -7.596 3.009 13.879 1.00 95.44 188 ALA A C 1
ATOM 1544 O O . ALA A 1 188 ? -8.367 2.769 14.798 1.00 95.44 188 ALA A O 1
ATOM 1545 N N . CYS A 1 189 ? -7.105 2.036 13.103 1.00 96.62 189 CYS A N 1
ATOM 1546 C CA . CYS A 1 189 ? -7.500 0.630 13.233 1.00 96.62 189 CYS A CA 1
ATOM 1547 C C . CYS A 1 189 ? -7.174 0.043 14.617 1.00 96.62 189 CYS A C 1
ATOM 1549 O O . CYS A 1 189 ? -8.006 -0.645 15.204 1.00 96.62 189 CYS A O 1
ATOM 1551 N N . SER A 1 190 ? -5.989 0.346 15.157 1.00 96.25 190 SER A N 1
ATOM 1552 C CA . SER A 1 190 ? -5.605 -0.071 16.515 1.00 96.25 190 SER A CA 1
ATOM 1553 C C . SER A 1 190 ? -6.540 0.529 17.572 1.00 96.25 190 SER A C 1
ATOM 1555 O O . SER A 1 190 ? -7.023 -0.175 18.460 1.00 96.25 190 SER A O 1
ATOM 1557 N N . GLN A 1 191 ? -6.859 1.820 17.445 1.00 96.62 191 GLN A N 1
ATOM 1558 C CA . GLN A 1 191 ? -7.754 2.512 18.367 1.00 96.62 191 GLN A CA 1
ATOM 1559 C C . GLN A 1 191 ? -9.185 1.970 18.291 1.00 96.62 191 GLN A C 1
ATOM 1561 O O . GLN A 1 191 ? -9.779 1.696 19.332 1.00 96.62 191 GLN A O 1
ATOM 1566 N N . THR A 1 192 ? -9.721 1.746 17.087 1.00 96.69 192 THR A N 1
ATOM 1567 C CA . THR A 1 192 ? -11.046 1.145 16.881 1.00 96.69 192 THR A CA 1
ATOM 1568 C C . THR A 1 192 ? -11.154 -0.198 17.590 1.00 96.69 192 THR A C 1
ATOM 1570 O O . THR A 1 192 ? -12.116 -0.425 18.330 1.00 96.69 192 THR A O 1
ATOM 1573 N N . ARG A 1 193 ? -10.142 -1.063 17.432 1.00 94.69 193 ARG A N 1
ATOM 1574 C CA . ARG A 1 193 ? -10.114 -2.365 18.097 1.00 94.69 193 ARG A CA 1
ATOM 1575 C C . ARG A 1 193 ? -10.093 -2.225 19.618 1.00 94.69 193 ARG A C 1
ATOM 1577 O O . ARG A 1 193 ? -10.949 -2.795 20.291 1.00 94.69 193 ARG A O 1
ATOM 1584 N N . ARG A 1 194 ? -9.190 -1.398 20.158 1.00 94.75 194 ARG A N 1
ATOM 1585 C CA . ARG A 1 194 ? -9.091 -1.126 21.605 1.00 94.75 194 ARG A CA 1
ATOM 1586 C C . ARG A 1 194 ? -10.403 -0.606 22.184 1.00 94.75 194 ARG A C 1
ATOM 1588 O O . ARG A 1 194 ? -10.847 -1.087 23.224 1.00 94.75 194 ARG A O 1
ATOM 1595 N N . THR A 1 195 ? -11.047 0.343 21.507 1.00 95.12 195 THR A N 1
ATOM 1596 C CA . THR A 1 195 ? -12.336 0.895 21.932 1.00 95.12 195 THR A CA 1
ATOM 1597 C C . THR A 1 195 ? -13.429 -0.172 21.913 1.00 95.12 195 THR A C 1
ATOM 1599 O O . THR A 1 195 ? -14.214 -0.245 22.858 1.00 95.12 195 THR A O 1
ATOM 1602 N N . ARG A 1 196 ? -13.481 -1.030 20.887 1.00 93.81 196 ARG A N 1
ATOM 1603 C CA . ARG A 1 196 ? -14.438 -2.144 20.828 1.00 93.81 196 ARG A CA 1
ATOM 1604 C C . ARG A 1 196 ? -14.227 -3.124 21.984 1.00 93.81 196 ARG A C 1
ATOM 1606 O O . ARG A 1 196 ? -15.191 -3.456 22.670 1.00 93.81 196 ARG A O 1
ATOM 1613 N N . ASP A 1 197 ? -12.987 -3.533 22.232 1.00 94.81 197 ASP A N 1
ATOM 1614 C CA . ASP A 1 197 ? -12.653 -4.496 23.287 1.00 94.81 197 ASP A CA 1
ATOM 1615 C C . ASP A 1 197 ? -12.897 -3.913 24.686 1.00 94.81 197 ASP A C 1
ATOM 1617 O O . ASP A 1 197 ? -13.369 -4.613 25.582 1.00 94.81 197 ASP A O 1
ATOM 1621 N N . TRP A 1 198 ? -12.635 -2.618 24.883 1.00 95.88 198 TRP A N 1
ATOM 1622 C CA . TRP A 1 198 ? -12.978 -1.923 26.123 1.00 95.88 198 TRP A CA 1
ATOM 1623 C C . TRP A 1 198 ? -14.492 -1.871 26.341 1.00 95.88 198 TRP A C 1
ATOM 1625 O O . TRP A 1 198 ? -14.951 -2.187 27.436 1.00 95.88 198 TRP A O 1
ATOM 1635 N N . ARG A 1 199 ? -15.273 -1.537 25.300 1.00 94.62 199 ARG A N 1
ATOM 1636 C CA . ARG A 1 199 ? -16.744 -1.486 25.375 1.00 94.62 199 ARG A CA 1
ATOM 1637 C C . ARG A 1 199 ? -17.349 -2.846 25.720 1.00 94.62 199 ARG A C 1
ATOM 1639 O O . ARG A 1 199 ? -18.276 -2.892 26.520 1.00 94.62 199 ARG A O 1
ATOM 1646 N N . ARG A 1 200 ? -16.811 -3.933 25.152 1.00 94.06 200 ARG A N 1
ATOM 1647 C CA . ARG A 1 200 ? -17.234 -5.309 25.471 1.00 94.06 200 ARG A CA 1
ATOM 1648 C C . ARG A 1 200 ? -16.952 -5.676 26.926 1.00 94.06 200 ARG A C 1
ATOM 1650 O O . ARG A 1 200 ? -17.804 -6.276 27.561 1.00 94.06 200 ARG A O 1
ATOM 1657 N N . ARG A 1 201 ? -15.789 -5.284 27.457 1.00 95.88 201 ARG A N 1
ATOM 1658 C CA . ARG A 1 201 ? -15.396 -5.559 28.851 1.00 95.88 201 ARG A CA 1
ATOM 1659 C C . ARG A 1 201 ? -16.077 -4.659 29.884 1.00 95.88 201 ARG A C 1
ATOM 1661 O O . ARG A 1 201 ? -16.129 -5.020 31.050 1.00 95.88 201 ARG A O 1
ATOM 1668 N N . HIS A 1 202 ? -16.603 -3.502 29.479 1.00 96.19 202 HIS A N 1
ATOM 1669 C CA . HIS A 1 202 ? -17.202 -2.526 30.397 1.00 96.19 202 HIS A CA 1
ATOM 1670 C C . HIS A 1 202 ? -18.628 -2.117 29.993 1.00 96.19 202 HIS A C 1
ATOM 1672 O O . HIS A 1 202 ? -18.915 -0.920 29.872 1.00 96.19 202 HIS A O 1
ATOM 1678 N N . PRO A 1 203 ? -19.563 -3.068 29.812 1.00 93.69 203 PRO A N 1
ATOM 1679 C CA . PRO A 1 203 ? -20.904 -2.767 29.313 1.00 93.69 203 PRO A CA 1
ATOM 1680 C C . PRO A 1 203 ? -21.675 -1.814 30.238 1.00 93.69 203 PRO A C 1
ATOM 1682 O O . PRO A 1 203 ? -22.403 -0.947 29.758 1.00 93.69 203 PRO A O 1
ATOM 1685 N N . ALA A 1 204 ? -21.485 -1.907 31.560 1.00 93.88 204 ALA A N 1
ATOM 1686 C CA . ALA A 1 204 ? -22.076 -0.976 32.522 1.00 93.88 204 ALA A CA 1
ATOM 1687 C C . ALA A 1 204 ? -21.597 0.470 32.300 1.00 93.88 204 ALA A C 1
ATOM 1689 O O . ALA A 1 204 ? -22.424 1.363 32.132 1.00 93.88 204 ALA A O 1
ATOM 1690 N N . LYS A 1 205 ? -20.277 0.692 32.184 1.00 93.38 205 LYS A N 1
ATOM 1691 C CA . LYS A 1 205 ? -19.707 2.027 31.917 1.00 93.38 205 LYS A CA 1
ATOM 1692 C C . LYS A 1 205 ? -20.185 2.587 30.575 1.00 93.38 205 LYS A C 1
ATOM 1694 O O . LYS A 1 205 ? -20.491 3.772 30.482 1.00 93.38 205 LYS A O 1
ATOM 1699 N N . VAL A 1 206 ? -20.312 1.739 29.550 1.00 92.75 206 VAL A N 1
ATOM 1700 C CA . VAL A 1 206 ? -20.864 2.141 28.245 1.00 92.75 206 VAL A CA 1
ATOM 1701 C C . VAL A 1 206 ? -22.329 2.558 28.360 1.00 92.75 206 VAL A C 1
ATOM 1703 O O . VAL A 1 206 ? -22.703 3.580 27.789 1.00 92.75 206 VAL A O 1
ATOM 1706 N N . ARG A 1 207 ? -23.160 1.806 29.096 1.00 91.25 207 ARG A N 1
ATOM 1707 C CA . ARG A 1 207 ? -24.569 2.163 29.336 1.00 91.25 207 ARG A CA 1
ATOM 1708 C C . ARG A 1 207 ? -24.689 3.512 30.046 1.00 91.25 207 ARG A C 1
ATOM 1710 O O . ARG A 1 207 ? -25.462 4.351 29.594 1.00 91.25 207 ARG A O 1
ATOM 1717 N N . THR A 1 208 ? -23.893 3.748 31.088 1.00 92.62 208 THR A N 1
ATOM 1718 C CA . THR A 1 208 ? -23.867 5.034 31.803 1.00 92.62 208 THR A CA 1
ATOM 1719 C C . THR A 1 208 ? -23.436 6.180 30.887 1.00 92.62 208 THR A C 1
ATOM 1721 O O . THR A 1 208 ? -24.122 7.195 30.816 1.00 92.62 208 THR A O 1
ATOM 1724 N N . ALA A 1 209 ? -22.360 6.003 30.113 1.00 90.50 209 ALA A N 1
ATOM 1725 C CA . ALA A 1 209 ? -21.886 7.022 29.175 1.00 90.50 209 ALA A CA 1
ATOM 1726 C C . ALA A 1 209 ? -22.915 7.343 28.076 1.00 90.50 209 ALA A C 1
ATOM 1728 O O . ALA A 1 209 ? -23.102 8.508 27.725 1.00 90.50 209 ALA A O 1
ATOM 1729 N N . ARG A 1 210 ? -23.613 6.324 27.551 1.00 91.38 210 ARG A N 1
ATOM 1730 C CA . ARG A 1 210 ? -24.709 6.503 26.584 1.00 91.38 210 ARG A CA 1
ATOM 1731 C C . ARG A 1 210 ? -25.870 7.285 27.188 1.00 91.38 210 ARG A C 1
ATOM 1733 O O . ARG A 1 210 ? -26.377 8.189 26.535 1.00 91.38 210 ARG A O 1
ATOM 1740 N N . ARG A 1 211 ? -26.249 6.978 28.432 1.00 89.12 211 ARG A N 1
ATOM 1741 C CA . ARG A 1 211 ? -27.308 7.701 29.144 1.00 89.12 211 ARG A CA 1
ATOM 1742 C C . ARG A 1 211 ? -26.955 9.178 29.327 1.00 89.12 211 ARG A C 1
ATOM 1744 O O . ARG A 1 211 ? -27.743 10.025 28.935 1.00 89.12 211 ARG A O 1
ATOM 1751 N N . ALA A 1 212 ? -25.751 9.481 29.806 1.00 90.62 212 ALA A N 1
ATOM 1752 C CA . ALA A 1 212 ? -25.300 10.864 29.973 1.00 90.62 212 ALA A CA 1
ATOM 1753 C C . ALA A 1 212 ? -25.213 11.634 28.637 1.00 90.62 212 ALA A C 1
ATOM 1755 O O . ALA A 1 212 ? -25.379 12.850 28.591 1.00 90.62 212 ALA A O 1
ATOM 1756 N N . ALA A 1 213 ? -24.917 10.954 27.523 1.00 91.19 213 ALA A N 1
ATOM 1757 C CA . ALA A 1 213 ? -24.964 11.569 26.195 1.00 91.19 213 ALA A CA 1
ATOM 1758 C C . ALA A 1 213 ? -26.406 11.874 25.753 1.00 91.19 213 ALA A C 1
ATOM 1760 O O . ALA A 1 213 ? -26.668 12.970 25.265 1.00 91.19 213 ALA A O 1
ATOM 1761 N N . TYR A 1 214 ? -27.331 10.937 25.973 1.00 91.12 214 TYR A N 1
ATOM 1762 C CA . TYR A 1 214 ? -28.752 11.120 25.681 1.00 91.12 214 TYR A CA 1
ATOM 1763 C C . TYR A 1 214 ? -29.375 12.245 26.519 1.00 91.12 214 TYR A C 1
ATOM 1765 O O . TYR A 1 214 ? -30.039 13.114 25.969 1.00 91.12 214 TYR A O 1
ATOM 1773 N N . GLU A 1 215 ? -29.090 12.292 27.821 1.00 90.50 215 GLU A N 1
ATOM 1774 C CA . GLU A 1 215 ? -29.553 13.358 28.721 1.00 90.50 215 GLU A CA 1
ATOM 1775 C C . GLU A 1 215 ? -29.109 14.742 28.234 1.00 90.50 215 GLU A C 1
ATOM 1777 O O . GLU A 1 215 ? -29.936 15.643 28.113 1.00 90.50 215 GLU A O 1
ATOM 1782 N N . ARG A 1 216 ? -27.837 14.889 27.838 1.00 90.38 216 ARG A N 1
ATOM 1783 C CA . ARG A 1 216 ? -27.326 16.135 27.243 1.00 90.38 216 ARG A CA 1
ATOM 1784 C C . ARG A 1 216 ? -28.027 16.498 25.934 1.00 90.38 216 ARG A C 1
ATOM 1786 O O . ARG A 1 216 ? -28.287 17.673 25.689 1.00 90.38 216 ARG A O 1
ATOM 1793 N N . GLN A 1 217 ? -28.331 15.515 25.087 1.00 91.62 217 GLN A N 1
ATOM 1794 C CA . GLN A 1 217 ? -29.058 15.751 23.838 1.00 91.62 217 GLN A CA 1
ATOM 1795 C C . GLN A 1 217 ? -30.497 16.215 24.102 1.00 91.62 217 GLN A C 1
ATOM 1797 O O . GLN A 1 217 ? -30.937 17.184 23.488 1.00 91.62 217 GLN A O 1
ATOM 1802 N N . MET A 1 218 ? -31.203 15.577 25.038 1.00 89.00 218 MET A N 1
ATOM 1803 C CA . MET A 1 218 ? -32.566 15.961 25.423 1.00 89.00 218 MET A CA 1
ATOM 1804 C C . MET A 1 218 ? -32.603 17.349 26.063 1.00 89.00 218 MET A C 1
ATOM 1806 O O . MET A 1 218 ? -33.454 18.157 25.712 1.00 89.00 218 MET A O 1
ATOM 1810 N N . GLN A 1 219 ? -31.638 17.672 26.928 1.00 89.50 219 GLN A N 1
ATOM 1811 C CA . GLN A 1 219 ? -31.500 19.013 27.506 1.00 89.50 219 GLN A CA 1
ATOM 1812 C C . GLN A 1 219 ? -31.220 20.080 26.442 1.00 89.50 219 GLN A C 1
ATOM 1814 O O . GLN A 1 219 ? -31.724 21.196 26.542 1.00 89.50 219 GLN A O 1
ATOM 1819 N N . LYS A 1 220 ? -30.454 19.743 25.396 1.00 90.31 220 LYS A N 1
ATOM 1820 C CA . LYS A 1 220 ? -30.218 20.646 24.263 1.00 90.31 220 LYS A CA 1
ATOM 1821 C C . LYS A 1 220 ? -31.485 20.884 23.431 1.00 90.31 220 LYS A C 1
ATOM 1823 O O . LYS A 1 220 ? -31.666 21.988 22.936 1.00 90.31 220 LYS A O 1
ATOM 1828 N N . GLN A 1 221 ? -32.328 19.867 23.253 1.00 89.75 221 GLN A N 1
ATOM 1829 C CA . GLN A 1 221 ? -33.534 19.950 22.416 1.00 89.75 221 GLN A CA 1
ATOM 1830 C C . GLN A 1 221 ? -34.747 20.542 23.143 1.00 89.75 221 GLN A C 1
ATOM 1832 O O . GLN A 1 221 ? -35.501 21.299 22.545 1.00 89.75 221 GLN A O 1
ATOM 1837 N N . HIS A 1 222 ? -34.935 20.206 24.418 1.00 86.75 222 HIS A N 1
ATOM 1838 C CA . HIS A 1 222 ? -36.152 20.516 25.174 1.00 86.75 222 HIS A CA 1
ATOM 1839 C C . HIS A 1 222 ? -35.916 21.495 26.341 1.00 86.75 222 HIS A C 1
ATOM 1841 O O . HIS A 1 222 ? -36.855 21.851 27.049 1.00 86.75 222 HIS A O 1
ATOM 1847 N N . GLY A 1 223 ? -34.674 21.947 26.543 1.00 81.50 223 GLY A N 1
ATOM 1848 C CA . GLY A 1 223 ? -34.289 22.914 27.572 1.00 81.50 223 GLY A CA 1
ATOM 1849 C C . GLY A 1 223 ? -33.514 22.295 28.742 1.00 81.50 223 GLY A C 1
ATOM 1850 O O . GLY A 1 223 ? -33.725 21.149 29.138 1.00 81.50 223 GLY A O 1
ATOM 1851 N N . ALA A 1 224 ? -32.612 23.082 29.339 1.00 79.31 224 ALA A N 1
ATOM 1852 C CA . ALA A 1 224 ? -31.638 22.610 30.331 1.00 79.31 224 ALA A CA 1
ATOM 1853 C C . ALA A 1 224 ? -32.252 21.987 31.603 1.00 79.31 224 ALA A C 1
ATOM 1855 O O . ALA A 1 224 ? -31.592 21.205 32.283 1.00 79.31 224 ALA A O 1
ATOM 1856 N N . LYS A 1 225 ? -33.512 22.311 31.926 1.00 82.88 225 LYS A N 1
ATOM 1857 C CA . LYS A 1 225 ? -34.213 21.828 33.130 1.00 82.88 225 LYS A CA 1
ATOM 1858 C C . LYS A 1 225 ? -34.978 20.512 32.925 1.00 82.88 225 LYS A C 1
ATOM 1860 O O . LYS A 1 225 ? -35.609 20.027 33.862 1.00 82.88 225 LYS A O 1
ATOM 1865 N N . VAL A 1 226 ? -34.935 19.924 31.728 1.00 79.94 226 VAL A N 1
ATOM 1866 C CA . VAL A 1 226 ? -35.657 18.681 31.421 1.00 79.94 226 VAL A CA 1
ATOM 1867 C C . VAL A 1 226 ? -35.038 17.497 32.167 1.00 79.94 226 VAL A C 1
ATOM 1869 O O . VAL A 1 226 ? -33.857 17.180 32.005 1.00 79.94 226 VAL A O 1
ATOM 1872 N N . LYS A 1 227 ? -35.852 16.828 32.996 1.00 79.62 227 LYS A N 1
ATOM 1873 C CA . LYS A 1 227 ? -35.478 15.615 33.737 1.00 79.62 227 LYS A CA 1
ATOM 1874 C C . LYS A 1 227 ? -35.809 14.372 32.910 1.00 79.62 227 LYS A C 1
ATOM 1876 O O . LYS A 1 227 ? -36.972 14.086 32.653 1.00 79.62 227 LYS A O 1
ATOM 1881 N N . VAL A 1 228 ? -34.789 13.598 32.544 1.00 78.94 228 VAL A N 1
ATOM 1882 C CA . VAL A 1 228 ? -34.950 12.330 31.816 1.00 78.94 228 VAL A CA 1
ATOM 1883 C C . VAL A 1 228 ? -34.991 11.166 32.813 1.00 78.94 228 VAL A C 1
ATOM 1885 O O . VAL A 1 228 ? -33.966 10.752 33.364 1.00 78.94 228 VAL A O 1
ATOM 1888 N N . GLN A 1 229 ? -36.184 10.630 33.072 1.00 81.12 229 GLN A N 1
ATOM 1889 C CA . GLN A 1 229 ? -36.366 9.466 33.944 1.00 81.12 229 GLN A CA 1
ATOM 1890 C C . GLN A 1 229 ? -36.152 8.147 33.186 1.00 81.12 229 GLN A C 1
ATOM 1892 O O . GLN A 1 229 ? -36.391 8.042 31.983 1.00 81.12 229 GLN A O 1
ATOM 1897 N N . ARG A 1 230 ? -35.687 7.111 33.897 1.00 67.12 230 ARG A N 1
ATOM 1898 C CA . ARG A 1 230 ? -35.728 5.736 33.380 1.00 67.12 230 ARG A CA 1
ATOM 1899 C C . ARG A 1 230 ? -37.168 5.253 33.480 1.00 67.12 230 ARG A C 1
ATOM 1901 O O . ARG A 1 230 ? -37.740 5.337 34.560 1.00 67.12 230 ARG A O 1
ATOM 1908 N N . ARG A 1 231 ? -37.703 4.682 32.403 1.00 66.88 231 ARG A N 1
ATOM 1909 C CA . ARG A 1 231 ? -38.922 3.875 32.484 1.00 66.88 231 ARG A CA 1
ATOM 1910 C C . ARG A 1 231 ? -38.594 2.665 33.367 1.00 66.88 231 ARG A C 1
ATOM 1912 O O . ARG A 1 231 ? -37.768 1.836 32.984 1.00 66.88 231 ARG A O 1
ATOM 1919 N N . SER A 1 232 ? -39.123 2.633 34.585 1.00 55.53 232 SER A N 1
ATOM 1920 C CA . SER A 1 232 ? -39.174 1.423 35.403 1.00 55.53 232 SER A CA 1
ATOM 1921 C C . SER A 1 232 ? -39.976 0.399 34.610 1.00 55.53 232 SER A C 1
ATOM 1923 O O . SER A 1 232 ? -41.102 0.689 34.218 1.00 55.53 232 SER A O 1
ATOM 1925 N N . GLY A 1 233 ? -39.361 -0.734 34.271 1.00 49.12 233 GLY A N 1
ATOM 1926 C CA . GLY A 1 233 ? -40.071 -1.806 33.583 1.00 49.12 233 GLY A CA 1
ATOM 1927 C C . GLY A 1 233 ? -41.249 -2.262 34.435 1.00 49.12 233 GLY A C 1
ATOM 1928 O O . GLY A 1 233 ? -41.084 -2.451 35.639 1.00 49.12 233 GLY A O 1
ATOM 1929 N N . GLU A 1 234 ? -42.411 -2.399 33.804 1.00 43.97 234 GLU A N 1
ATOM 1930 C CA . GLU A 1 234 ? -43.542 -3.150 34.332 1.00 43.97 234 GLU A CA 1
ATOM 1931 C C . GLU A 1 234 ? -43.051 -4.533 34.757 1.00 43.97 234 GLU A C 1
ATOM 1933 O O . GLU A 1 234 ? -42.601 -5.345 33.948 1.00 43.97 234 GLU A O 1
ATOM 1938 N N . SER A 1 235 ? -43.132 -4.793 36.055 1.00 38.75 235 SER A N 1
ATOM 1939 C CA . SER A 1 235 ? -43.409 -6.124 36.560 1.00 38.75 235 SER A CA 1
ATOM 1940 C C . SER A 1 235 ? -44.743 -6.564 35.958 1.00 38.75 235 SER A C 1
ATOM 1942 O O . SER A 1 235 ? -45.798 -6.142 36.429 1.00 38.75 235 SER A O 1
ATOM 1944 N N . VAL A 1 236 ? -44.698 -7.382 34.905 1.00 43.00 236 VAL A N 1
ATOM 1945 C CA . VAL A 1 236 ? -45.842 -8.224 34.554 1.00 43.00 236 VAL A CA 1
ATOM 1946 C C . VAL A 1 236 ? -45.972 -9.227 35.693 1.00 43.00 236 VAL A C 1
ATOM 1948 O O . VAL A 1 236 ? -45.224 -10.197 35.780 1.00 43.00 236 VAL A O 1
ATOM 1951 N N . VAL A 1 237 ? -46.859 -8.901 36.625 1.00 41.56 237 VAL A N 1
ATOM 1952 C CA . VAL A 1 237 ? -47.481 -9.869 37.515 1.00 41.56 237 VAL A CA 1
ATOM 1953 C C . VAL A 1 237 ? -48.638 -10.463 36.726 1.00 41.56 237 VAL A C 1
ATOM 1955 O O . VAL A 1 237 ? -49.598 -9.749 36.441 1.00 41.56 237 VAL A O 1
ATOM 1958 N N . GLN A 1 238 ? -48.504 -11.733 36.355 1.00 34.75 238 GLN A N 1
ATOM 1959 C CA . GLN A 1 238 ? -49.500 -12.787 36.561 1.00 34.75 238 GLN A CA 1
ATOM 1960 C C . GLN A 1 238 ? -48.826 -14.141 36.354 1.00 34.75 238 GLN A C 1
ATOM 1962 O O . GLN A 1 238 ? -48.184 -14.321 35.296 1.00 34.75 238 GLN A O 1
#

pLDDT: mean 79.4, std 15.02, range [34.75, 96.69]